Protein AF-0000000066313047 (afdb_homodimer)

Nearest PDB structures (foldseek):
  5j1g-assembly1_A  TM=2.516E-01  e=7.518E+00  Homo sapiens

Solvent-accessible surface area (backbone atoms only — not comparable to full-atom values): 12656 Å² total; per-residue (Å²): 133,60,70,21,49,59,30,12,48,50,18,8,51,25,36,4,55,12,50,38,33,36,35,62,29,11,66,76,36,24,67,40,40,51,45,46,26,27,50,49,31,39,54,52,42,52,58,47,53,72,71,50,79,84,61,78,71,80,53,63,68,51,44,50,37,31,50,54,14,17,53,28,37,43,52,17,49,53,37,41,32,45,14,27,44,67,30,54,56,57,39,27,43,25,33,28,50,50,7,38,56,48,22,30,53,48,36,40,72,71,65,65,57,83,75,53,65,57,38,47,50,12,50,48,32,28,51,48,8,28,48,30,22,37,60,48,131,130,60,68,23,53,58,31,11,48,50,20,8,51,27,37,6,54,12,49,39,34,38,36,62,29,11,65,76,36,24,67,38,41,51,45,46,26,27,50,51,32,39,53,52,43,51,59,47,52,72,72,48,76,84,60,76,70,79,51,63,67,50,45,51,36,30,50,54,12,17,51,28,36,43,52,18,51,51,38,41,32,46,14,30,43,68,29,55,56,69,52,26,41,55,33,29,52,45,7,39,47,46,20,29,52,49,36,33,72,73,66,64,48,84,74,48,70,51,25,55,52,8,44,53,30,28,56,52,11,43,56,35,46,63,59,66,128

Foldseek 3Di:
DDPVVVVVVVVCVCCVVVVVVLLVVLLVPLVVSLVVVVVVVVVVVVVVCVVDPDPDDDPPVVVVVVVVVVVVVSVVSSVLSNCSNVDPCLASVLVCVCVVVVVVVCCCVPVVDDDDPVRVVVVVVSNVVSVVSNPDD/DPPVVVVVVVVCVCCVVVVVVLLVVLLVPLVVSLVVVVVVVVVVVVVVCVVDPDPDDDPPVVVVVVVVVVVVVSVVSSVLSNCSNVDPCVLSVLLCVLVVLVVVVCCCVPVVDDDDPVRVVVSVVSVVVNVVSVPDD

Organism: Methanocaldococcus jannaschii (strain ATCC 43067 / DSM 2661 / JAL-1 / JCM 10045 / NBRC 100440) (NCBI:txid243232)

InterPro domains:
  IPR000620 EamA domain [PF00892] (4-134)
  IPR037185 Multidrug transporter EmrE superfamily [SSF103481] (39-136)

Secondary structure (DSSP, 8-state):
--HHHHHHHHHHHHHHHHHHHHHHHHTT-HHHHHHHHHHHHHHHHHHHHHH--------HHHHHHHHHHHHHHHHHHHHHHHHHHHS-HHHHHHHHTHHHHHHHHHHHHHH-----HHHHHHHHHHHHHHHHHHH--/--HHHHHHHHHHHHHHHHHHHHHHHHTT-HHHHHHHHHHHHHHHHHHHHHH--------HHHHHHHHHHHHHHHHHHHHHHHHHHHS-HHHHHHHHTHHHHHHHHHHHHHH-----HHHHHHHHHHHHHHHHHH---

Structure (mmCIF, N/CA/C/O backbone):
data_AF-0000000066313047-model_v1
#
loop_
_entity.id
_entity.type
_entity.pdbx_description
1 polymer 'Uncharacterized protein MJ1333.1'
#
loop_
_atom_site.group_PDB
_atom_site.id
_atom_site.type_symbol
_atom_site.label_atom_id
_atom_site.label_alt_id
_atom_site.label_comp_id
_atom_site.label_asym_id
_atom_site.label_entity_id
_atom_site.label_seq_id
_atom_site.pdbx_PDB_ins_code
_atom_site.Cartn_x
_atom_site.Cartn_y
_atom_site.Cartn_z
_atom_site.occupancy
_atom_site.B_iso_or_equiv
_atom_site.auth_seq_id
_atom_site.auth_comp_id
_atom_site.auth_asym_id
_atom_site.auth_atom_id
_atom_site.pdbx_PDB_model_num
ATOM 1 N N . MET A 1 1 ? -13.07 -11.633 -17.844 1 49.31 1 MET A N 1
ATOM 2 C CA . MET A 1 1 ? -12.305 -10.609 -17.141 1 49.31 1 MET A CA 1
ATOM 3 C C . MET A 1 1 ? -11.625 -11.195 -15.906 1 49.31 1 MET A C 1
ATOM 5 O O . MET A 1 1 ? -12.258 -11.875 -15.102 1 49.31 1 MET A O 1
ATOM 9 N N . ASP A 1 2 ? -10.18 -11.305 -15.812 1 75.31 2 ASP A N 1
ATOM 10 C CA . ASP A 1 2 ? -9.32 -12.172 -15 1 75.31 2 ASP A CA 1
ATOM 11 C C . ASP A 1 2 ? -9.406 -11.781 -13.523 1 75.31 2 ASP A C 1
ATOM 13 O O . ASP A 1 2 ? -9.703 -10.633 -13.188 1 75.31 2 ASP A O 1
ATOM 17 N N . THR A 1 3 ? -10.008 -12.633 -12.617 1 82.62 3 THR A N 1
ATOM 18 C CA . THR A 1 3 ? -10.086 -12.523 -11.164 1 82.62 3 THR A CA 1
ATOM 19 C C . THR A 1 3 ? -8.984 -11.609 -10.625 1 82.62 3 THR A C 1
ATOM 21 O O . THR A 1 3 ? -9.227 -10.797 -9.734 1 82.62 3 THR A O 1
ATOM 24 N N . ALA A 1 4 ? -7.953 -11.609 -11.25 1 83.5 4 ALA A N 1
ATOM 25 C CA . ALA A 1 4 ? -6.82 -10.789 -10.828 1 83.5 4 ALA A CA 1
ATOM 26 C C . ALA A 1 4 ? -7.078 -9.312 -11.109 1 83.5 4 ALA A C 1
ATOM 28 O O . ALA A 1 4 ? -6.688 -8.445 -10.328 1 83.5 4 ALA A O 1
ATOM 29 N N . ILE A 1 5 ? -7.781 -9.062 -12.148 1 80.25 5 ILE A N 1
ATOM 30 C CA . ILE A 1 5 ? -8.07 -7.688 -12.531 1 80.25 5 ILE A CA 1
ATOM 31 C C . ILE A 1 5 ? -9.102 -7.09 -11.586 1 80.25 5 ILE A C 1
ATOM 33 O O . ILE A 1 5 ? -8.938 -5.973 -11.094 1 80.25 5 ILE A O 1
ATOM 37 N N . ILE A 1 6 ? -10.109 -7.816 -11.344 1 84.75 6 ILE A N 1
ATOM 38 C CA . ILE A 1 6 ? -11.172 -7.352 -10.461 1 84.75 6 ILE A CA 1
ATOM 39 C C . ILE A 1 6 ? -10.602 -7.113 -9.055 1 84.75 6 ILE A C 1
ATOM 41 O O . ILE A 1 6 ? -10.891 -6.09 -8.43 1 84.75 6 ILE A O 1
ATOM 45 N N . LEU A 1 7 ? -9.766 -8.008 -8.625 1 89.31 7 LEU A N 1
ATOM 46 C CA . LEU A 1 7 ? -9.148 -7.875 -7.312 1 89.31 7 LEU A CA 1
ATOM 47 C C . LEU A 1 7 ? -8.242 -6.652 -7.25 1 89.31 7 LEU A C 1
ATOM 49 O O . LEU A 1 7 ? -8.258 -5.918 -6.262 1 89.31 7 LEU A O 1
ATOM 53 N N . GLY A 1 8 ? -7.5 -6.465 -8.312 1 84.94 8 GLY A N 1
ATOM 54 C CA . GLY A 1 8 ? -6.637 -5.293 -8.359 1 84.94 8 GLY A CA 1
ATOM 55 C C . GLY A 1 8 ? -7.398 -3.986 -8.25 1 84.94 8 GLY A C 1
ATOM 56 O O . GLY A 1 8 ? -6.973 -3.072 -7.543 1 84.94 8 GLY A O 1
ATOM 57 N N . LEU A 1 9 ? -8.531 -3.928 -8.922 1 82.81 9 LEU A N 1
ATOM 58 C CA . LEU A 1 9 ? -9.359 -2.727 -8.891 1 82.81 9 LEU A CA 1
ATOM 59 C C . LEU A 1 9 ? -9.961 -2.521 -7.504 1 82.81 9 LEU A C 1
ATOM 61 O O . LEU A 1 9 ? -10.078 -1.388 -7.031 1 82.81 9 LEU A O 1
ATOM 65 N N . LEU A 1 10 ? -10.359 -3.555 -6.93 1 90.19 10 LEU A N 1
ATOM 66 C CA . LEU A 1 10 ? -10.898 -3.473 -5.574 1 90.19 10 LEU A CA 1
ATOM 67 C C . LEU A 1 10 ? -9.836 -2.984 -4.598 1 90.19 10 LEU A C 1
ATOM 69 O O . LEU A 1 10 ? -10.125 -2.182 -3.707 1 90.19 10 LEU A O 1
ATOM 73 N N . VAL A 1 11 ? -8.594 -3.512 -4.809 1 91.88 11 VAL A N 1
ATOM 74 C CA . VAL A 1 11 ? -7.48 -3.066 -3.98 1 91.88 11 VAL A CA 1
ATOM 75 C C . VAL A 1 11 ? -7.309 -1.556 -4.117 1 91.88 11 VAL A C 1
ATOM 77 O O . VAL A 1 11 ? -7.113 -0.855 -3.119 1 91.88 11 VAL A O 1
ATOM 80 N N . ALA A 1 12 ? -7.426 -1.094 -5.309 1 86 12 ALA A N 1
ATOM 81 C CA . ALA A 1 12 ? -7.277 0.334 -5.578 1 86 12 ALA A CA 1
ATOM 82 C C . ALA A 1 12 ? -8.312 1.149 -4.805 1 86 12 ALA A C 1
ATOM 84 O O . ALA A 1 12 ? -7.984 2.189 -4.227 1 86 12 ALA A O 1
ATOM 85 N N . VAL A 1 13 ? -9.477 0.705 -4.785 1 89.12 13 VAL A N 1
ATOM 86 C CA . VAL A 1 13 ? -10.555 1.414 -4.109 1 89.12 13 VAL A CA 1
ATOM 87 C C . VAL A 1 13 ? -10.328 1.395 -2.6 1 89.12 13 VAL A C 1
ATOM 89 O O . VAL A 1 13 ? -10.414 2.432 -1.939 1 89.12 13 VAL A O 1
ATOM 92 N N . PHE A 1 14 ? -10.062 0.242 -2.049 1 94.75 14 PHE A N 1
ATOM 93 C CA . PHE A 1 14 ? -9.867 0.102 -0.609 1 94.75 14 PHE A CA 1
ATOM 94 C C . PHE A 1 14 ? -8.672 0.926 -0.14 1 94.75 14 PHE A C 1
ATOM 96 O O . PHE A 1 14 ? -8.773 1.674 0.834 1 94.75 14 PHE A O 1
ATOM 103 N N . TYR A 1 15 ? -7.578 0.819 -0.844 1 92.62 15 TYR A N 1
ATOM 104 C CA . TYR A 1 15 ? -6.391 1.583 -0.48 1 92.62 15 TYR A CA 1
ATOM 105 C C . TYR A 1 15 ? -6.617 3.076 -0.686 1 92.62 15 TYR A C 1
ATOM 107 O O . TYR A 1 15 ? -6.215 3.893 0.146 1 92.62 15 TYR A O 1
ATOM 115 N N . GLY A 1 16 ? -7.184 3.406 -1.811 1 90.38 16 GLY A N 1
ATOM 116 C CA . GLY A 1 16 ? -7.398 4.812 -2.111 1 90.38 16 GLY A CA 1
ATOM 117 C C . GLY A 1 16 ? -8.25 5.52 -1.077 1 90.38 16 GLY A C 1
ATOM 118 O O . GLY A 1 16 ? -7.859 6.559 -0.542 1 90.38 16 GLY A O 1
ATOM 119 N N . VAL A 1 17 ? -9.398 4.977 -0.796 1 93.5 17 VAL A N 1
ATOM 120 C CA . VAL A 1 17 ? -10.305 5.566 0.179 1 93.5 17 VAL A CA 1
ATOM 121 C C . VAL A 1 17 ? -9.703 5.469 1.577 1 93.5 17 VAL A C 1
ATOM 123 O O . VAL A 1 17 ? -9.789 6.414 2.365 1 93.5 17 VAL A O 1
ATOM 126 N N . GLY A 1 18 ? -9.102 4.348 1.851 1 96.69 18 GLY A N 1
ATOM 127 C CA . GLY A 1 18 ? -8.484 4.164 3.152 1 96.69 18 GLY A CA 1
ATOM 128 C C . GLY A 1 18 ? -7.383 5.172 3.434 1 96.69 18 GLY A C 1
ATOM 129 O O . GLY A 1 18 ? -7.301 5.715 4.539 1 96.69 18 GLY A O 1
ATOM 130 N N . THR A 1 19 ? -6.578 5.371 2.43 1 93.81 19 THR A N 1
ATOM 131 C CA . THR A 1 19 ? -5.465 6.301 2.59 1 93.81 19 THR A CA 1
ATOM 132 C C . THR A 1 19 ? -5.973 7.73 2.744 1 93.81 19 THR A C 1
ATOM 134 O O . THR A 1 19 ? -5.367 8.539 3.451 1 93.81 19 THR A O 1
ATOM 137 N N . PHE A 1 20 ? -7.078 8.023 2.117 1 93 20 PHE A N 1
ATOM 138 C CA . PHE A 1 20 ? -7.688 9.336 2.289 1 93 20 PHE A CA 1
ATOM 139 C C . PHE A 1 20 ? -8.07 9.57 3.746 1 93 20 PHE A C 1
ATOM 141 O O . PHE A 1 20 ? -7.746 10.609 4.32 1 93 20 PHE A O 1
ATOM 148 N N . PHE A 1 21 ? -8.773 8.656 4.348 1 95.81 21 PHE A N 1
ATOM 149 C CA . PHE A 1 21 ? -9.141 8.789 5.754 1 95.81 21 PHE A CA 1
ATOM 150 C C . PHE A 1 21 ? -7.898 8.805 6.637 1 95.81 21 PHE A C 1
ATOM 152 O O . PHE A 1 21 ? -7.871 9.477 7.672 1 95.81 21 PHE A O 1
ATOM 159 N N . ALA A 1 22 ? -6.906 8.047 6.199 1 95.94 22 ALA A N 1
ATOM 160 C CA . ALA A 1 22 ? -5.656 8.047 6.953 1 95.94 22 ALA A CA 1
ATOM 161 C C . ALA A 1 22 ? -5.035 9.438 6.992 1 95.94 22 ALA A C 1
ATOM 163 O O . ALA A 1 22 ? -4.477 9.852 8.016 1 95.94 22 ALA A O 1
ATOM 164 N N . LYS A 1 23 ? -5.129 10.094 5.867 1 94.94 23 LYS A N 1
ATOM 165 C CA . LYS A 1 23 ? -4.598 11.453 5.812 1 94.94 23 LYS A CA 1
ATOM 166 C C . LYS A 1 23 ? -5.246 12.336 6.871 1 94.94 23 LYS A C 1
ATOM 168 O O . LYS A 1 23 ? -4.559 13.102 7.551 1 94.94 23 LYS A O 1
ATOM 173 N N . ILE A 1 24 ? -6.492 12.234 7.039 1 94.38 24 ILE A N 1
ATOM 174 C CA . ILE A 1 24 ? -7.227 13.039 8.008 1 94.38 24 ILE A CA 1
ATOM 175 C C . ILE A 1 24 ? -6.719 12.75 9.414 1 94.38 24 ILE A C 1
ATOM 177 O O . ILE A 1 24 ? -6.461 13.672 10.195 1 94.38 24 ILE A O 1
ATOM 181 N N . VAL A 1 25 ? -6.504 11.516 9.688 1 95.06 25 VAL A N 1
ATOM 182 C CA . VAL A 1 25 ? -6.062 11.102 11.016 1 95.06 25 VAL A CA 1
ATOM 183 C C . VAL A 1 25 ? -4.602 11.492 11.219 1 95.06 25 VAL A C 1
ATOM 185 O O . VAL A 1 25 ? -4.211 11.938 12.297 1 95.06 25 VAL A O 1
ATOM 188 N N . CYS A 1 26 ? -3.812 11.352 10.148 1 94.12 26 CYS A N 1
ATOM 189 C CA . CYS A 1 26 ? -2.379 11.602 10.234 1 94.12 26 CYS A CA 1
ATOM 190 C C . CYS A 1 26 ? -2.096 13.078 10.469 1 94.12 26 CYS A C 1
ATOM 192 O O . CYS A 1 26 ? -1.055 13.438 11.023 1 94.12 26 CYS A O 1
ATOM 194 N N . GLU A 1 27 ? -3.006 13.938 10.016 1 92.31 27 GLU A N 1
ATOM 195 C CA . GLU A 1 27 ? -2.842 15.359 10.289 1 92.31 27 GLU A CA 1
ATOM 196 C C . GLU A 1 27 ? -2.793 15.633 11.789 1 92.31 27 GLU A C 1
ATOM 198 O O . GLU A 1 27 ? -2.182 16.609 12.234 1 92.31 27 GLU A O 1
ATOM 203 N N . LYS A 1 28 ? -3.441 14.766 12.508 1 92.12 28 LYS A N 1
ATOM 204 C CA . LYS A 1 28 ? -3.441 14.906 13.961 1 92.12 28 LYS A CA 1
ATOM 205 C C . LYS A 1 28 ? -2.311 14.102 14.586 1 92.12 28 LYS A C 1
ATOM 207 O O . LYS A 1 28 ? -1.568 14.609 15.43 1 92.12 28 LYS A O 1
ATOM 212 N N . ASN A 1 29 ? -2.197 12.859 14.172 1 93.75 29 ASN A N 1
ATOM 213 C CA . ASN A 1 29 ? -1.171 11.977 14.719 1 93.75 29 ASN A CA 1
ATOM 214 C C . ASN A 1 29 ? -0.906 10.781 13.805 1 93.75 29 ASN A C 1
ATOM 216 O O . ASN A 1 29 ? -1.641 9.797 13.836 1 93.75 29 ASN A O 1
ATOM 220 N N . PRO A 1 30 ? 0.167 10.805 13.117 1 94.25 30 PRO A N 1
ATOM 221 C CA . PRO A 1 30 ? 0.458 9.727 12.18 1 94.25 30 PRO A CA 1
ATOM 222 C C . PRO A 1 30 ? 0.749 8.398 12.875 1 94.25 30 PRO A C 1
ATOM 224 O O . PRO A 1 30 ? 0.388 7.336 12.359 1 94.25 30 PRO A O 1
ATOM 227 N N . LEU A 1 31 ? 1.356 8.461 13.992 1 93.88 31 LEU A N 1
ATOM 228 C CA . LEU A 1 31 ? 1.667 7.238 14.727 1 93.88 31 LEU A CA 1
ATOM 229 C C . LEU A 1 31 ? 0.391 6.555 15.203 1 93.88 31 LEU A C 1
ATOM 231 O O . LEU A 1 31 ? 0.308 5.324 15.219 1 93.88 31 LEU A O 1
ATOM 235 N N . PHE A 1 32 ? -0.574 7.348 15.586 1 94 32 PHE A N 1
ATOM 236 C CA . PHE A 1 32 ? -1.854 6.816 16.031 1 94 32 PHE A CA 1
ATOM 237 C C . PHE A 1 32 ? -2.541 6.039 14.914 1 94 32 PHE A C 1
ATOM 239 O O . PHE A 1 32 ? -3.018 4.922 15.133 1 94 32 PHE A O 1
ATOM 246 N N . GLN A 1 33 ? -2.574 6.582 13.773 1 95.44 33 GLN A N 1
ATOM 247 C CA . GLN A 1 33 ? -3.203 5.898 12.648 1 95.44 33 GLN A CA 1
ATOM 248 C C . GLN A 1 33 ? -2.488 4.586 12.336 1 95.44 33 GLN A C 1
ATOM 250 O O . GLN A 1 33 ? -3.135 3.568 12.078 1 95.44 33 GLN 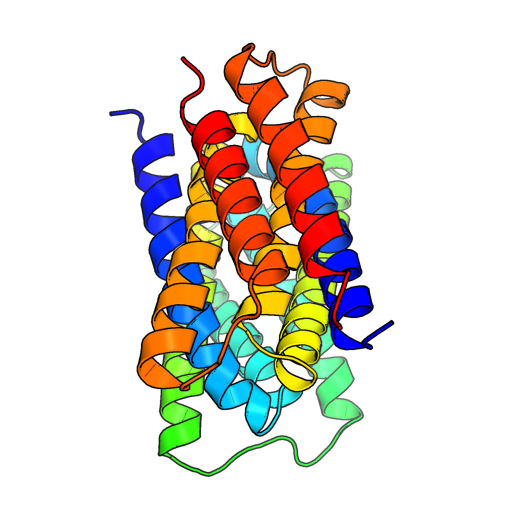A O 1
ATOM 255 N N . TRP A 1 34 ? -1.199 4.684 12.328 1 96.25 34 TRP A N 1
ATOM 256 C CA . TRP A 1 34 ? -0.414 3.492 12.023 1 96.25 34 TRP A CA 1
ATOM 257 C C . TRP A 1 34 ? -0.689 2.387 13.039 1 96.25 34 TRP A C 1
ATOM 259 O O . TRP A 1 34 ? -0.825 1.218 12.672 1 96.25 34 TRP A O 1
ATOM 269 N N . ILE A 1 35 ? -0.797 2.717 14.289 1 94.94 35 ILE A N 1
ATOM 270 C CA . ILE A 1 35 ? -1.071 1.76 15.352 1 94.94 35 ILE A CA 1
ATOM 271 C C . ILE A 1 35 ? -2.461 1.155 15.164 1 94.94 35 ILE A C 1
ATOM 273 O O . ILE A 1 35 ? -2.637 -0.059 15.281 1 94.94 35 ILE A O 1
ATOM 277 N N . VAL A 1 36 ? -3.43 1.971 14.898 1 95.12 36 VAL A N 1
ATOM 278 C CA . VAL A 1 36 ? -4.797 1.497 14.703 1 95.12 36 VAL A CA 1
ATOM 279 C C . VAL A 1 36 ? -4.836 0.493 13.555 1 95.12 36 VAL A C 1
ATOM 281 O O . VAL A 1 36 ? -5.508 -0.535 13.641 1 95.12 36 VAL A O 1
ATOM 284 N N . VAL A 1 37 ? -4.125 0.768 12.484 1 96.31 37 VAL A N 1
ATOM 285 C CA . VAL A 1 37 ? -4.09 -0.125 11.328 1 96.31 37 VAL A CA 1
ATOM 286 C C . VAL A 1 37 ? -3.52 -1.479 11.742 1 96.31 37 VAL A C 1
ATOM 288 O O . VAL A 1 37 ? -4.059 -2.525 11.375 1 96.31 37 VAL A O 1
ATOM 291 N N . ASN A 1 38 ? -2.42 -1.441 12.453 1 95.56 38 ASN A N 1
ATOM 292 C CA . ASN A 1 38 ? -1.789 -2.689 12.867 1 95.56 38 ASN A CA 1
ATOM 293 C C . ASN A 1 38 ? -2.658 -3.459 13.859 1 95.56 38 ASN A C 1
ATOM 295 O O . ASN A 1 38 ? -2.682 -4.691 13.844 1 95.56 38 ASN A O 1
ATOM 299 N N . ILE A 1 39 ? -3.381 -2.799 14.68 1 95.06 39 ILE A N 1
ATOM 300 C CA . ILE A 1 39 ? -4.289 -3.447 15.625 1 95.06 39 ILE A CA 1
ATOM 301 C C . ILE A 1 39 ? -5.438 -4.105 14.859 1 95.06 39 ILE A C 1
ATOM 303 O O . ILE A 1 39 ? -5.773 -5.266 15.109 1 95.06 39 ILE A O 1
ATOM 307 N N . VAL A 1 40 ? -6.039 -3.373 13.961 1 95.69 40 VAL A N 1
ATOM 308 C CA . VAL A 1 40 ? -7.117 -3.928 13.148 1 95.69 40 VAL A CA 1
ATOM 309 C C . VAL A 1 40 ? -6.605 -5.129 12.359 1 95.69 40 VAL A C 1
ATOM 311 O O . VAL A 1 40 ? -7.301 -6.145 12.242 1 95.69 40 VAL A O 1
ATOM 314 N N . GLY A 1 41 ? -5.363 -4.965 11.836 1 96.12 41 GLY A N 1
ATOM 315 C CA . GLY A 1 41 ? -4.758 -6.059 11.094 1 96.12 41 GLY A CA 1
ATOM 316 C C . GLY A 1 41 ? -4.621 -7.332 11.906 1 96.12 41 GLY A C 1
ATOM 317 O O . GLY A 1 41 ? -4.988 -8.414 11.445 1 96.12 41 GLY A O 1
ATOM 318 N N . ILE A 1 42 ? -4.129 -7.211 13.062 1 94.44 42 ILE A N 1
ATOM 319 C CA . ILE A 1 42 ? -3.865 -8.391 13.875 1 94.44 42 ILE A CA 1
ATOM 320 C C . ILE A 1 42 ? -5.188 -8.992 14.352 1 94.44 42 ILE A C 1
ATOM 322 O O . ILE A 1 42 ? -5.309 -10.219 14.484 1 94.44 42 ILE A O 1
ATOM 326 N N . ILE A 1 43 ? -6.176 -8.195 14.648 1 95.19 43 ILE A N 1
ATOM 327 C CA . ILE A 1 43 ? -7.484 -8.703 15.047 1 95.19 43 ILE A CA 1
ATOM 328 C C . ILE A 1 43 ? -8.07 -9.555 13.922 1 95.19 43 ILE A C 1
ATOM 330 O O . ILE A 1 43 ? -8.531 -10.68 14.164 1 95.19 43 ILE A O 1
ATOM 334 N N . LEU A 1 44 ? -8.039 -9.078 12.719 1 93.75 44 LEU A N 1
ATOM 335 C CA . LEU A 1 44 ? -8.555 -9.828 11.578 1 93.75 44 LEU A CA 1
ATOM 336 C C . LEU A 1 44 ? -7.73 -11.094 11.352 1 93.75 44 LEU A C 1
ATOM 338 O O . LEU A 1 44 ? -8.273 -12.133 10.977 1 93.75 44 LEU A O 1
ATOM 342 N N . CYS A 1 45 ? -6.461 -10.93 11.508 1 92.88 45 CYS A N 1
ATOM 343 C CA . CYS A 1 45 ? -5.566 -12.078 11.383 1 92.88 45 CYS A CA 1
ATOM 344 C C . CYS A 1 45 ? -5.961 -13.18 12.359 1 92.88 45 CYS A C 1
ATOM 346 O O . CYS A 1 45 ? -6.012 -14.352 11.977 1 92.88 45 CYS A O 1
ATOM 348 N N . LEU A 1 46 ? -6.207 -12.844 13.594 1 91.69 46 LEU A N 1
ATOM 349 C CA . LEU A 1 46 ? -6.578 -13.82 14.617 1 91.69 46 LEU A CA 1
ATOM 350 C C . LEU A 1 46 ? -7.898 -14.492 14.273 1 91.69 46 LEU A C 1
ATOM 352 O O . LEU A 1 46 ? -8.047 -15.703 14.461 1 91.69 46 LEU A O 1
ATOM 356 N N . ILE A 1 47 ? -8.828 -13.758 13.773 1 92.06 47 ILE A N 1
ATOM 357 C CA . ILE A 1 47 ? -10.125 -14.305 13.375 1 92.06 47 ILE A CA 1
ATOM 358 C C . ILE A 1 47 ? -9.93 -15.328 12.258 1 92.06 47 ILE A C 1
ATOM 360 O O . ILE A 1 47 ? -10.523 -16.406 12.297 1 92.06 47 ILE A O 1
ATOM 364 N N . ILE A 1 48 ? -9.062 -15.031 11.344 1 90 48 ILE A N 1
ATOM 365 C CA . ILE A 1 48 ? -8.828 -15.898 10.195 1 90 48 ILE A CA 1
ATOM 366 C C . ILE A 1 48 ? -8.062 -17.141 10.641 1 90 48 ILE A C 1
ATOM 368 O O . ILE A 1 48 ? -8.352 -18.25 10.18 1 90 48 ILE A O 1
ATOM 372 N N . LEU A 1 49 ? -7.086 -16.953 11.516 1 88.12 49 LEU A N 1
ATOM 373 C CA . LEU A 1 49 ? -6.277 -18.078 11.984 1 88.12 49 LEU A CA 1
ATOM 374 C C . LEU A 1 49 ? -7.117 -19.047 12.805 1 88.12 49 LEU A C 1
ATOM 376 O O . LEU A 1 49 ? -6.797 -20.234 12.891 1 88.12 49 LEU A O 1
ATOM 380 N N . LEU A 1 50 ? -8.094 -18.531 13.438 1 86.69 50 LEU A N 1
ATOM 381 C CA . LEU A 1 50 ? -8.984 -19.406 14.195 1 86.69 50 LEU A CA 1
ATOM 382 C C . LEU A 1 50 ? -9.82 -20.281 13.258 1 86.69 50 LEU A C 1
ATOM 384 O O . LEU A 1 50 ? -10.203 -21.391 13.625 1 86.69 50 LEU A O 1
ATOM 388 N N . LYS A 1 51 ? -10.086 -19.781 12.078 1 85.88 51 LYS A N 1
ATOM 389 C CA . LYS A 1 51 ? -10.945 -20.484 11.125 1 85.88 51 LYS A CA 1
ATOM 390 C C . LYS A 1 51 ? -10.133 -21.391 10.203 1 85.88 51 LYS A C 1
ATOM 392 O O . LYS A 1 51 ? -10.586 -22.453 9.797 1 85.88 51 LYS A O 1
ATOM 397 N N . TYR A 1 52 ? -9.047 -20.859 9.758 1 78.12 52 TYR A N 1
ATOM 398 C CA . TYR A 1 52 ? -8.203 -21.594 8.836 1 78.12 52 TYR A CA 1
ATOM 399 C C . TYR A 1 52 ? -6.941 -22.094 9.523 1 78.12 52 TYR A C 1
ATOM 401 O O . TYR A 1 52 ? -6.172 -21.297 10.078 1 78.12 52 TYR A O 1
ATOM 409 N N . LYS A 1 53 ? -6.895 -23.453 9.539 1 72.06 53 LYS A N 1
ATOM 410 C CA . LYS A 1 53 ? -5.754 -24.109 10.172 1 72.06 53 LYS A CA 1
ATOM 411 C C . LYS A 1 53 ? -4.727 -24.547 9.133 1 72.06 53 LYS A C 1
ATOM 413 O O . LYS A 1 53 ? -5.039 -24.641 7.941 1 72.06 53 LYS A O 1
ATOM 418 N N . ASN A 1 54 ? -3.395 -24.438 9.297 1 69.25 54 ASN A N 1
ATOM 419 C CA . ASN A 1 54 ? -2.33 -25.016 8.477 1 69.25 54 ASN A CA 1
ATOM 420 C C . ASN A 1 54 ? -1.867 -24.031 7.406 1 69.25 54 ASN A C 1
ATOM 422 O O . ASN A 1 54 ? -1.75 -24.391 6.234 1 69.25 54 ASN A O 1
ATOM 426 N N . ILE A 1 55 ? -1.744 -22.875 7.906 1 78.25 55 ILE A N 1
ATOM 427 C CA . ILE A 1 55 ? -1.34 -21.859 6.945 1 78.25 55 ILE A CA 1
ATOM 428 C C . ILE A 1 55 ? 0.172 -21.656 7.012 1 78.25 55 ILE A C 1
ATOM 430 O O . ILE A 1 55 ? 0.761 -21.031 6.129 1 78.25 55 ILE A O 1
ATOM 434 N N . ILE A 1 56 ? 0.81 -22.375 7.82 1 76.5 56 ILE A N 1
ATOM 435 C CA . ILE A 1 56 ? 2.223 -22.109 8.062 1 76.5 56 ILE A CA 1
ATOM 436 C C . ILE A 1 56 ? 3.072 -22.812 7.008 1 76.5 56 ILE A C 1
ATOM 438 O O . ILE A 1 56 ? 2.832 -23.984 6.691 1 76.5 56 ILE A O 1
ATOM 442 N N . ILE A 1 57 ? 3.9 -22.016 6.426 1 78.12 57 ILE A N 1
ATOM 443 C CA . ILE A 1 57 ? 4.887 -22.562 5.5 1 78.12 57 ILE A CA 1
ATOM 444 C C . ILE A 1 57 ? 6.223 -22.734 6.219 1 78.12 57 ILE A C 1
ATOM 446 O O . ILE A 1 57 ? 6.707 -21.812 6.879 1 78.12 57 ILE A O 1
ATOM 450 N N . THR A 1 58 ? 6.75 -23.922 5.934 1 80.81 58 THR A N 1
ATOM 451 C CA . THR A 1 58 ? 7.945 -24.266 6.695 1 80.81 58 THR A CA 1
ATOM 452 C C . THR A 1 58 ? 9.195 -24.141 5.828 1 80.81 58 THR A C 1
ATOM 454 O O . THR A 1 58 ? 10.32 -24.219 6.336 1 80.81 58 THR A O 1
ATOM 457 N N . ASP A 1 59 ? 8.977 -23.859 4.574 1 90.94 59 ASP A N 1
ATOM 458 C CA . ASP A 1 59 ? 10.148 -23.656 3.719 1 90.94 59 ASP A CA 1
ATOM 459 C C . ASP A 1 59 ? 10.938 -22.438 4.16 1 90.94 59 ASP A C 1
ATOM 461 O O . ASP A 1 59 ? 10.422 -21.312 4.145 1 90.94 59 ASP A O 1
ATOM 465 N N . GLN A 1 60 ? 12.195 -22.672 4.52 1 92.62 60 GLN A N 1
ATOM 466 C CA . GLN A 1 60 ? 13.023 -21.625 5.113 1 92.62 60 GLN A CA 1
ATOM 467 C C . GLN A 1 60 ? 13.227 -20.469 4.141 1 92.62 60 GLN A C 1
ATOM 469 O O . GLN A 1 60 ? 13.273 -19.312 4.555 1 92.62 60 GLN A O 1
ATOM 474 N N . LYS A 1 61 ? 13.359 -20.828 2.92 1 94.44 61 LYS A N 1
ATOM 475 C CA . LYS A 1 61 ? 13.562 -19.781 1.919 1 94.44 61 LYS A CA 1
ATOM 476 C C . LYS A 1 61 ? 12.328 -18.891 1.798 1 94.44 61 LYS A C 1
ATOM 478 O O . LYS A 1 61 ? 12.445 -17.656 1.775 1 94.44 61 LYS A O 1
ATOM 483 N N . ILE A 1 62 ? 11.203 -19.531 1.797 1 93.94 62 ILE A N 1
ATOM 484 C CA . ILE A 1 62 ? 9.945 -18.797 1.657 1 93.94 62 ILE A CA 1
ATOM 485 C C . ILE A 1 62 ? 9.688 -17.984 2.92 1 93.94 62 ILE A C 1
ATOM 487 O O . ILE A 1 62 ? 9.211 -16.844 2.842 1 93.94 62 ILE A O 1
ATOM 491 N N . LEU A 1 63 ? 10.078 -18.547 4.02 1 94.75 63 LEU A N 1
ATOM 492 C CA . LEU A 1 63 ? 9.922 -17.828 5.281 1 94.75 63 LEU A CA 1
ATOM 493 C C . LEU A 1 63 ? 10.805 -16.594 5.312 1 94.75 63 LEU A C 1
ATOM 495 O O . LEU A 1 63 ? 10.383 -15.531 5.793 1 94.75 63 LEU A O 1
ATOM 499 N N . THR A 1 64 ? 11.977 -16.719 4.828 1 96.44 64 THR A N 1
ATOM 500 C CA . THR A 1 64 ? 12.898 -15.586 4.789 1 96.44 64 THR A CA 1
ATOM 501 C C . THR A 1 64 ? 12.344 -14.469 3.898 1 96.44 64 THR A C 1
ATOM 503 O O . THR A 1 64 ? 12.359 -13.297 4.285 1 96.44 64 THR A O 1
ATOM 506 N N . TYR A 1 65 ? 11.812 -14.852 2.752 1 96.69 65 TYR A N 1
ATOM 507 C CA . TYR A 1 65 ? 11.234 -13.867 1.845 1 96.69 65 TYR A CA 1
ATOM 508 C C . TYR A 1 65 ? 10.008 -13.211 2.469 1 96.69 65 TYR A C 1
ATOM 510 O O . TYR A 1 65 ? 9.773 -12.016 2.283 1 96.69 65 TYR A O 1
ATOM 518 N N . ALA A 1 66 ? 9.281 -14.016 3.195 1 97.19 66 ALA A N 1
ATOM 519 C CA . ALA A 1 66 ? 8.078 -13.5 3.834 1 97.19 66 ALA A CA 1
ATOM 520 C C . ALA A 1 66 ? 8.414 -12.445 4.879 1 97.19 66 ALA A C 1
ATOM 522 O O . ALA A 1 66 ? 7.773 -11.391 4.941 1 97.19 66 ALA A O 1
ATOM 523 N N . ILE A 1 67 ? 9.438 -12.719 5.621 1 97 67 ILE A N 1
ATOM 524 C CA . ILE A 1 67 ? 9.836 -11.812 6.688 1 97 67 ILE A CA 1
ATOM 525 C C . ILE A 1 67 ? 10.438 -10.539 6.09 1 97 67 ILE A C 1
ATOM 527 O O . ILE A 1 67 ? 10.156 -9.43 6.547 1 97 67 ILE A O 1
ATOM 531 N N . ILE A 1 68 ? 11.258 -10.695 5.094 1 97.5 68 ILE A N 1
ATOM 532 C CA . ILE A 1 68 ? 11.852 -9.547 4.422 1 97.5 68 ILE A CA 1
ATOM 533 C C . ILE A 1 68 ? 10.75 -8.648 3.859 1 97.5 68 ILE A C 1
ATOM 535 O O . ILE A 1 68 ? 10.758 -7.438 4.074 1 97.5 68 ILE A O 1
ATOM 539 N N . SER A 1 69 ? 9.812 -9.258 3.162 1 97.62 69 SER A N 1
ATOM 540 C CA . SER A 1 69 ? 8.672 -8.539 2.607 1 97.62 69 SER A CA 1
ATOM 541 C C . SER A 1 69 ? 7.902 -7.801 3.699 1 97.62 69 SER A C 1
ATOM 543 O O . SER A 1 69 ? 7.594 -6.617 3.559 1 97.62 69 SER A O 1
ATOM 545 N N . ALA A 1 70 ? 7.656 -8.5 4.754 1 97.75 70 ALA A N 1
ATOM 546 C CA . ALA A 1 70 ? 6.84 -7.953 5.832 1 97.75 70 ALA A CA 1
ATOM 547 C C . ALA A 1 70 ? 7.523 -6.746 6.477 1 97.75 70 ALA A C 1
ATOM 549 O O . ALA A 1 70 ? 6.883 -5.719 6.719 1 97.75 70 ALA A O 1
ATOM 550 N N . VAL A 1 71 ? 8.773 -6.852 6.738 1 97.56 71 VAL A N 1
ATOM 551 C CA . VAL A 1 71 ? 9.523 -5.773 7.375 1 97.56 71 VAL A CA 1
ATOM 552 C C . VAL A 1 71 ? 9.531 -4.547 6.469 1 97.56 71 VAL A C 1
ATOM 554 O O . VAL A 1 71 ? 9.305 -3.426 6.93 1 97.56 71 VAL A O 1
ATOM 557 N N . LEU A 1 72 ? 9.789 -4.758 5.25 1 97.38 72 LEU A N 1
ATOM 558 C CA . LEU A 1 72 ? 9.836 -3.658 4.293 1 97.38 72 LEU A CA 1
ATOM 559 C C . LEU A 1 72 ? 8.477 -2.984 4.168 1 97.38 72 LEU A C 1
ATOM 561 O O . LEU A 1 72 ? 8.383 -1.755 4.188 1 97.38 72 LEU A O 1
ATOM 565 N N . VAL A 1 73 ? 7.453 -3.746 4.113 1 96.38 73 VAL A N 1
ATOM 566 C CA . VAL A 1 73 ? 6.105 -3.217 3.926 1 96.38 73 VAL A CA 1
ATOM 567 C C . VAL A 1 73 ? 5.664 -2.467 5.18 1 96.38 73 VAL A C 1
ATOM 569 O O . VAL A 1 73 ? 5.078 -1.386 5.09 1 96.38 73 VAL A O 1
ATOM 572 N N . VAL A 1 74 ? 5.949 -3.014 6.32 1 97.25 74 VAL A N 1
ATOM 573 C CA . VAL A 1 74 ? 5.535 -2.4 7.578 1 97.25 74 VAL A CA 1
ATOM 574 C C . VAL A 1 74 ? 6.293 -1.093 7.793 1 97.25 74 VAL A C 1
ATOM 576 O O . VAL A 1 74 ? 5.703 -0.077 8.164 1 97.25 74 VAL A O 1
ATOM 579 N N . ILE A 1 75 ? 7.562 -1.104 7.539 1 96.5 75 ILE A N 1
ATOM 580 C CA . ILE A 1 75 ? 8.344 0.124 7.652 1 96.5 75 ILE A CA 1
ATOM 581 C C . ILE A 1 75 ? 7.867 1.134 6.605 1 96.5 75 ILE A C 1
ATOM 583 O O . ILE A 1 75 ? 7.762 2.328 6.895 1 96.5 75 ILE A O 1
ATOM 587 N N . GLY A 1 76 ? 7.605 0.67 5.422 1 96.44 76 GLY A N 1
ATOM 588 C CA . GLY A 1 76 ? 7.051 1.53 4.391 1 96.44 76 GLY A CA 1
ATOM 589 C C . GLY A 1 76 ? 5.75 2.197 4.801 1 96.44 76 GLY A C 1
ATOM 590 O O . GLY A 1 76 ? 5.535 3.377 4.52 1 96.44 76 GLY A O 1
ATOM 591 N N . SER A 1 77 ? 4.926 1.468 5.445 1 96.19 77 SER A N 1
ATOM 592 C CA . SER A 1 77 ? 3.648 2.016 5.891 1 96.19 77 SER A CA 1
ATOM 593 C C . SER A 1 77 ? 3.848 3.078 6.965 1 96.19 77 SER A C 1
ATOM 595 O O . SER A 1 77 ? 3.15 4.094 6.98 1 96.19 77 SER A O 1
ATOM 597 N N . LEU A 1 78 ? 4.758 2.859 7.875 1 95.81 78 LEU A N 1
ATOM 598 C CA . LEU A 1 78 ? 5.078 3.857 8.891 1 95.81 78 LEU A CA 1
ATOM 599 C C . LEU A 1 78 ? 5.57 5.152 8.242 1 95.81 78 LEU A C 1
ATOM 601 O O . LEU A 1 78 ? 5.145 6.242 8.633 1 95.81 78 LEU A O 1
ATOM 605 N N . LEU A 1 79 ? 6.453 5.016 7.305 1 95.81 79 LEU A N 1
ATOM 606 C CA . LEU A 1 79 ? 6.98 6.172 6.59 1 95.81 79 LEU A CA 1
ATOM 607 C C . LEU A 1 79 ? 5.879 6.879 5.812 1 95.81 79 LEU A C 1
ATOM 609 O O . LEU A 1 79 ? 5.875 8.109 5.711 1 95.81 79 LEU A O 1
ATOM 613 N N . LEU A 1 80 ? 4.984 6.156 5.27 1 94.56 80 LEU A N 1
ATOM 614 C CA . LEU A 1 80 ? 3.875 6.738 4.52 1 94.56 80 LEU A CA 1
ATOM 615 C C . LEU A 1 80 ? 3.025 7.637 5.418 1 94.56 80 LEU A C 1
ATOM 617 O O . LEU A 1 80 ? 2.711 8.766 5.047 1 94.56 80 LEU A O 1
ATOM 621 N N . TYR A 1 81 ? 2.664 7.137 6.57 1 96.12 81 TYR A N 1
ATOM 622 C CA . TYR A 1 81 ? 1.799 7.902 7.461 1 96.12 81 TYR A CA 1
ATOM 623 C C . TYR A 1 81 ? 2.514 9.148 7.98 1 96.12 81 TYR A C 1
ATOM 625 O O . TYR A 1 81 ? 1.896 10.195 8.148 1 96.12 81 TYR A O 1
ATOM 633 N N . TYR A 1 82 ? 3.768 8.977 8.164 1 95 82 TYR A N 1
ATOM 634 C CA . TYR A 1 82 ? 4.543 10.156 8.531 1 95 82 TYR A CA 1
ATOM 635 C C . TYR A 1 82 ? 4.617 11.148 7.379 1 95 82 TYR A C 1
ATOM 637 O O . TYR A 1 82 ? 4.57 12.359 7.59 1 95 82 TYR A O 1
ATOM 645 N N . ALA A 1 83 ? 4.801 10.656 6.215 1 93.62 83 ALA A N 1
ATOM 646 C CA . ALA A 1 83 ? 4.824 11.508 5.031 1 93.62 83 ALA A CA 1
ATOM 647 C C . ALA A 1 83 ? 3.498 12.242 4.859 1 93.62 83 ALA A C 1
ATOM 649 O O . ALA A 1 83 ? 3.477 13.414 4.473 1 93.62 83 ALA A O 1
ATOM 650 N N . LEU A 1 84 ? 2.432 11.562 5.168 1 92.19 84 LEU A N 1
ATOM 651 C CA . LEU A 1 84 ? 1.1 12.148 5.066 1 92.19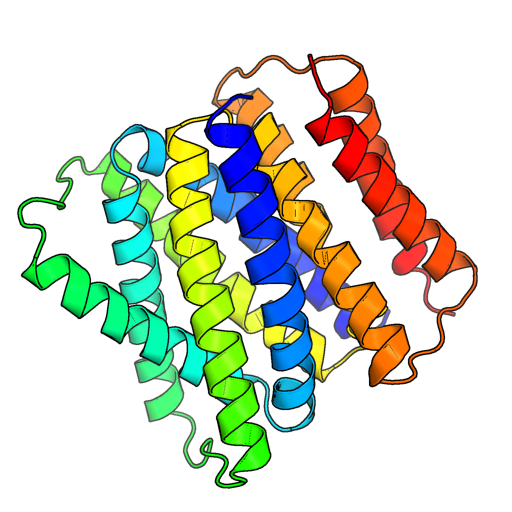 84 LEU A CA 1
ATOM 652 C C . LEU A 1 84 ? 0.911 13.25 6.109 1 92.19 84 LEU A C 1
ATOM 654 O O . LEU A 1 84 ? 0.143 14.188 5.891 1 92.19 84 LEU A O 1
ATOM 658 N N . TYR A 1 85 ? 1.615 13.078 7.18 1 93.44 85 TYR A N 1
ATOM 659 C CA . TYR A 1 85 ? 1.598 14.102 8.219 1 93.44 85 TYR A CA 1
ATOM 660 C C . TYR A 1 85 ? 2.373 15.344 7.777 1 93.44 85 TYR A C 1
ATOM 662 O O . TYR A 1 85 ? 1.943 16.469 8.016 1 93.44 85 TYR A O 1
ATOM 670 N N . LYS A 1 86 ? 3.453 15.148 7.078 1 92.69 86 LYS A N 1
ATOM 671 C CA . LYS A 1 86 ? 4.375 16.234 6.746 1 92.69 86 LYS A CA 1
ATOM 672 C C . LYS A 1 86 ? 3.971 16.922 5.445 1 92.69 86 LYS A C 1
ATOM 674 O O . LYS A 1 86 ? 4.379 18.047 5.184 1 92.69 86 LYS A O 1
ATOM 679 N N . GLY A 1 87 ? 3.172 16.219 4.703 1 87.75 87 GLY A N 1
ATOM 680 C CA . GLY A 1 87 ? 2.863 16.781 3.402 1 87.75 87 GLY A CA 1
ATOM 681 C C . GLY A 1 87 ? 1.435 16.531 2.961 1 87.75 87 GLY A C 1
ATOM 682 O O . GLY A 1 87 ? 0.665 15.883 3.678 1 87.75 87 GLY A O 1
ATOM 683 N N . LYS A 1 88 ? 1.111 17.141 1.842 1 86.94 88 LYS A N 1
ATOM 684 C CA . LYS A 1 88 ? -0.204 16.953 1.24 1 86.94 88 LYS A CA 1
ATOM 685 C C . LYS A 1 88 ? -0.345 15.539 0.672 1 86.94 88 LYS A C 1
ATOM 687 O O . LYS A 1 88 ? 0.605 14.992 0.105 1 86.94 88 LYS A O 1
ATOM 692 N N . ALA A 1 89 ? -1.541 14.984 0.938 1 87.06 89 ALA A N 1
ATOM 693 C CA . ALA A 1 89 ? -1.807 13.664 0.375 1 87.06 89 ALA A CA 1
ATOM 694 C C . ALA A 1 89 ? -1.654 13.672 -1.144 1 87.06 89 ALA A C 1
ATOM 696 O O . ALA A 1 89 ? -1.188 12.695 -1.733 1 87.06 89 ALA A O 1
ATOM 697 N N . SER A 1 90 ? -1.98 14.719 -1.748 1 81.38 90 SER A N 1
ATOM 698 C CA . SER A 1 90 ? -1.961 14.844 -3.201 1 81.38 90 SER A CA 1
ATOM 699 C C . SER A 1 90 ? -0.535 14.805 -3.74 1 81.38 90 SER A C 1
ATOM 701 O O . SER A 1 90 ? -0.325 14.633 -4.941 1 81.38 90 SER A O 1
ATOM 703 N N . ILE A 1 91 ? 0.404 14.859 -2.855 1 79.56 91 ILE A N 1
ATOM 704 C CA . ILE A 1 91 ? 1.807 14.82 -3.256 1 79.56 91 ILE A CA 1
ATOM 705 C C . ILE A 1 91 ? 2.43 13.492 -2.818 1 79.56 91 ILE A C 1
ATOM 707 O O . ILE A 1 91 ? 3.045 12.797 -3.625 1 79.56 91 ILE A O 1
ATOM 711 N N . VAL A 1 92 ? 2.24 13.172 -1.588 1 83.38 92 VAL A N 1
ATOM 712 C CA . VAL A 1 92 ? 2.9 12.039 -0.948 1 83.38 92 VAL A CA 1
ATOM 713 C C . VAL A 1 92 ? 2.428 10.734 -1.587 1 83.38 92 VAL A C 1
ATOM 715 O O . VAL A 1 92 ? 3.232 9.844 -1.854 1 83.38 92 VAL A O 1
ATOM 718 N N . VAL A 1 93 ? 1.165 10.641 -1.831 1 83 93 VAL A N 1
ATOM 719 C CA . VAL A 1 93 ? 0.575 9.383 -2.271 1 83 93 VAL A CA 1
ATOM 720 C C . VAL A 1 93 ? 1.032 9.062 -3.693 1 83 93 VAL A C 1
ATOM 722 O O . VAL A 1 93 ? 1.483 7.949 -3.973 1 83 93 VAL A O 1
ATOM 725 N N . PRO A 1 94 ? 1.024 9.977 -4.453 1 77.69 94 PRO A N 1
ATOM 726 C CA . PRO A 1 94 ? 1.539 9.695 -5.797 1 77.69 94 PRO A CA 1
ATOM 727 C C . PRO A 1 94 ? 3.027 9.359 -5.801 1 77.69 94 PRO A C 1
ATOM 729 O O . PRO A 1 94 ? 3.471 8.516 -6.586 1 77.69 94 PRO A O 1
ATOM 732 N N . LEU A 1 95 ? 3.828 9.977 -5.051 1 77.69 95 LEU A N 1
ATOM 733 C CA . LEU A 1 95 ? 5.254 9.672 -4.969 1 77.69 95 LEU A CA 1
ATOM 734 C C . LEU A 1 95 ? 5.48 8.234 -4.523 1 77.69 95 LEU A C 1
ATOM 736 O O . LEU A 1 95 ? 6.355 7.547 -5.059 1 77.69 95 LEU A O 1
ATOM 740 N N . SER A 1 96 ? 4.684 7.805 -3.625 1 78.81 96 SER A N 1
ATOM 741 C CA . SER A 1 96 ? 4.785 6.438 -3.123 1 78.81 96 SER A CA 1
ATOM 742 C C . SER A 1 96 ? 4.395 5.426 -4.195 1 78.81 96 SER A C 1
ATOM 744 O O . SER A 1 96 ? 4.781 4.258 -4.121 1 78.81 96 SER A O 1
ATOM 746 N N . SER A 1 97 ? 3.713 5.887 -5.156 1 74.44 97 SER A N 1
ATOM 747 C CA . SER A 1 97 ? 3.223 5.016 -6.219 1 74.44 97 SER A CA 1
ATOM 748 C C . SER A 1 97 ? 4.316 4.711 -7.238 1 74.44 97 SER A C 1
ATOM 750 O O . SER A 1 97 ? 4.098 3.957 -8.188 1 74.44 97 SER A O 1
ATOM 752 N N . ILE A 1 98 ? 5.426 5.188 -7.004 1 76.62 98 ILE A N 1
ATOM 753 C CA . ILE A 1 98 ? 6.609 4.734 -7.723 1 76.62 98 ILE A CA 1
ATOM 754 C C . ILE A 1 98 ? 6.938 3.299 -7.32 1 76.62 98 ILE A C 1
ATOM 756 O O . ILE A 1 98 ? 7.566 2.562 -8.086 1 76.62 98 ILE A O 1
ATOM 760 N N . GLY A 1 99 ? 6.457 2.932 -6.25 1 80.75 99 GLY A N 1
ATOM 761 C CA . GLY A 1 99 ? 6.664 1.59 -5.727 1 80.75 99 GLY A CA 1
ATOM 762 C C . GLY A 1 99 ? 6.246 0.5 -6.695 1 80.75 99 GLY A C 1
ATOM 763 O O . GLY A 1 99 ? 7.031 -0.396 -7.008 1 80.75 99 GLY A O 1
ATOM 764 N N . PRO A 1 100 ? 5.117 0.631 -7.285 1 79.44 100 PRO A N 1
ATOM 765 C CA . PRO A 1 100 ? 4.656 -0.363 -8.258 1 79.44 100 PRO A CA 1
ATOM 766 C C . PRO A 1 100 ? 5.617 -0.535 -9.43 1 79.44 100 PRO A C 1
ATOM 768 O O . PRO A 1 100 ? 5.812 -1.652 -9.914 1 79.44 100 PRO A O 1
ATOM 771 N N . ALA A 1 101 ? 6.18 0.53 -9.844 1 77.56 101 ALA A N 1
ATOM 772 C CA . ALA A 1 101 ? 7.156 0.431 -10.93 1 77.56 101 ALA A CA 1
ATOM 773 C C . ALA A 1 101 ? 8.352 -0.417 -10.508 1 77.56 101 ALA A C 1
ATOM 775 O O . ALA A 1 101 ? 8.875 -1.206 -11.305 1 77.56 101 ALA A O 1
ATOM 776 N N . ILE A 1 102 ? 8.703 -0.241 -9.344 1 83.69 102 ILE A N 1
ATOM 777 C CA . ILE A 1 102 ? 9.812 -1.021 -8.797 1 83.69 102 ILE A CA 1
ATOM 778 C C . ILE A 1 102 ? 9.422 -2.494 -8.727 1 83.69 102 ILE A C 1
ATOM 780 O O . ILE A 1 102 ? 10.195 -3.369 -9.125 1 83.69 102 ILE A O 1
ATOM 784 N N . THR A 1 103 ? 8.242 -2.748 -8.289 1 86.81 103 THR A N 1
ATOM 785 C CA . THR A 1 103 ? 7.758 -4.117 -8.195 1 86.81 103 THR A CA 1
ATOM 786 C C . THR A 1 103 ? 7.707 -4.773 -9.57 1 86.81 103 THR A C 1
ATOM 788 O O . THR A 1 103 ? 8.148 -5.91 -9.742 1 86.81 103 THR A O 1
ATOM 791 N N . VAL A 1 104 ? 7.203 -4.102 -10.531 1 83 104 VAL A N 1
ATOM 792 C CA . VAL A 1 104 ? 7.07 -4.637 -11.883 1 83 104 VAL A CA 1
ATOM 793 C C . VAL A 1 104 ? 8.453 -4.918 -12.469 1 83 104 VAL A C 1
ATOM 795 O O . VAL A 1 104 ? 8.688 -5.984 -13.039 1 83 104 VAL A O 1
ATOM 798 N N . ALA A 1 105 ? 9.336 -3.988 -12.32 1 83.56 105 ALA A N 1
ATOM 799 C CA . ALA A 1 105 ? 10.688 -4.16 -12.836 1 83.56 105 ALA A CA 1
ATOM 800 C C . ALA A 1 105 ? 11.344 -5.41 -12.25 1 83.56 105 ALA A C 1
ATOM 802 O O . ALA A 1 105 ? 11.938 -6.207 -12.977 1 83.56 105 ALA A O 1
ATOM 803 N N . LEU A 1 106 ? 11.172 -5.574 -10.992 1 89.12 106 LEU A N 1
ATOM 804 C CA . LEU A 1 106 ? 11.766 -6.723 -10.312 1 89.12 106 LEU A CA 1
ATOM 805 C C . LEU A 1 106 ? 11.086 -8.016 -10.75 1 89.12 106 LEU A C 1
ATOM 807 O O . LEU A 1 106 ? 11.742 -9.055 -10.883 1 89.12 106 LEU A O 1
ATOM 811 N N . SER A 1 107 ? 9.781 -7.918 -10.953 1 87.25 107 SER A N 1
ATOM 812 C CA . SER A 1 107 ? 9.055 -9.117 -11.352 1 87.25 107 SER A CA 1
ATOM 813 C C . SER A 1 107 ? 9.445 -9.555 -12.766 1 87.25 107 SER A C 1
ATOM 815 O O . SER A 1 107 ? 9.516 -10.75 -13.047 1 87.25 107 SER A O 1
ATOM 817 N N . ILE A 1 108 ? 9.68 -8.641 -13.656 1 82.31 108 ILE A N 1
ATOM 818 C CA . ILE A 1 108 ? 10.117 -8.945 -15.016 1 82.31 108 ILE A CA 1
ATOM 819 C C . ILE A 1 108 ? 11.523 -9.539 -14.984 1 82.31 108 ILE A C 1
ATOM 821 O O . ILE A 1 108 ? 11.805 -10.523 -15.664 1 82.31 108 ILE A O 1
ATOM 825 N N . LEU A 1 109 ? 12.312 -8.961 -14.164 1 85.31 109 LEU A N 1
ATOM 826 C CA . LEU A 1 109 ? 13.719 -9.344 -14.133 1 85.31 109 LEU A CA 1
ATOM 827 C C . LEU A 1 109 ? 13.898 -10.688 -13.43 1 85.31 109 LEU A C 1
ATOM 829 O O . LEU A 1 109 ? 14.695 -11.516 -13.875 1 85.31 109 LEU A O 1
ATOM 833 N N . PHE A 1 110 ? 13.094 -10.938 -12.383 1 88.25 110 PHE A N 1
ATOM 834 C CA . PHE A 1 110 ? 13.406 -12.078 -11.531 1 88.25 110 PHE A CA 1
ATOM 835 C C . PHE A 1 110 ? 12.336 -13.156 -11.648 1 88.25 110 PHE A C 1
ATOM 837 O O . PHE A 1 110 ? 12.586 -14.328 -11.367 1 88.25 110 PHE A O 1
ATOM 844 N N . LEU A 1 111 ? 11.148 -12.859 -12.086 1 85.19 111 LEU A N 1
ATOM 845 C CA . LEU A 1 111 ? 10.078 -13.836 -12.203 1 85.19 111 LEU A CA 1
ATOM 846 C C . LEU A 1 111 ? 9.781 -14.148 -13.664 1 85.19 111 LEU A C 1
A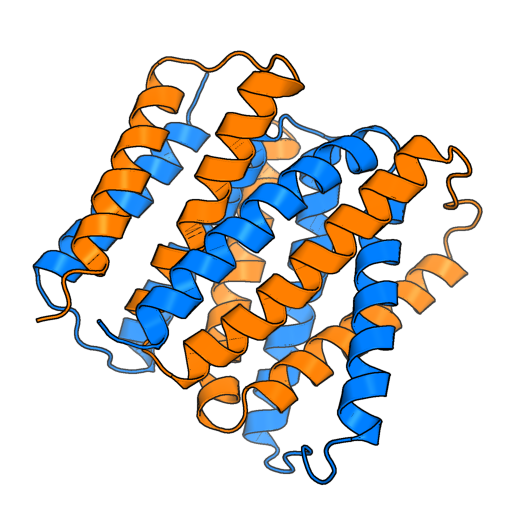TOM 848 O O . LEU A 1 111 ? 8.859 -14.906 -13.969 1 85.19 111 LEU A O 1
ATOM 852 N N . LYS A 1 112 ? 10.43 -13.547 -14.617 1 85.69 112 LYS A N 1
ATOM 853 C CA . LYS A 1 112 ? 10.367 -13.797 -16.047 1 85.69 112 LYS A CA 1
ATOM 854 C C . LYS A 1 112 ? 8.953 -13.586 -16.594 1 85.69 112 LYS A C 1
ATOM 856 O O . LYS A 1 112 ? 8.477 -14.367 -17.406 1 85.69 112 LYS A O 1
ATOM 861 N N . GLU A 1 113 ? 8.305 -12.734 -16.062 1 81.69 113 GLU A N 1
ATOM 862 C CA . GLU A 1 113 ? 6.988 -12.375 -16.578 1 81.69 113 GLU A CA 1
ATOM 863 C C . GLU A 1 113 ? 7.102 -11.641 -17.906 1 81.69 113 GLU A C 1
ATOM 865 O O . GLU A 1 113 ? 8.055 -10.898 -18.141 1 81.69 113 GLU A O 1
ATOM 870 N N . THR A 1 114 ? 6.117 -12.086 -18.891 1 79.56 114 THR A N 1
ATOM 871 C CA . THR A 1 114 ? 6.074 -11.414 -20.188 1 79.56 114 THR A CA 1
ATOM 872 C C . THR A 1 114 ? 4.867 -10.484 -20.281 1 79.56 114 THR A C 1
ATOM 874 O O . THR A 1 114 ? 3.773 -10.836 -19.828 1 79.56 114 THR A O 1
ATOM 877 N N . LEU A 1 115 ? 5.168 -9.312 -20.625 1 75.31 115 LEU A N 1
ATOM 878 C CA . LEU A 1 115 ? 4.094 -8.328 -20.734 1 75.31 115 LEU A CA 1
ATOM 879 C C . LEU A 1 115 ? 3.684 -8.141 -22.203 1 75.31 115 LEU A C 1
ATOM 881 O O . LEU A 1 115 ? 4.531 -8.164 -23.094 1 75.31 115 LEU A O 1
ATOM 885 N N . THR A 1 116 ? 2.338 -8.195 -22.406 1 78.38 116 THR A N 1
ATOM 886 C CA . THR A 1 116 ? 1.849 -7.816 -23.734 1 78.38 116 THR A CA 1
ATOM 887 C C . THR A 1 116 ? 2.064 -6.324 -23.969 1 78.38 116 THR A C 1
ATOM 889 O O . THR A 1 116 ? 2.375 -5.578 -23.047 1 78.38 116 THR A O 1
ATOM 892 N N . LEU A 1 117 ? 1.904 -5.93 -25.172 1 79.69 117 LEU A N 1
ATOM 893 C CA . LEU A 1 117 ? 2.143 -4.539 -25.547 1 79.69 117 LEU A CA 1
ATOM 894 C C . LEU A 1 117 ? 1.143 -3.613 -24.875 1 79.69 117 LEU A C 1
ATOM 896 O O . LEU A 1 117 ? 1.528 -2.594 -24.297 1 79.69 117 LEU A O 1
ATOM 900 N N . PRO A 1 118 ? -0.16 -3.893 -24.984 1 78.62 118 PRO A N 1
ATOM 901 C CA . PRO A 1 118 ? -1.108 -3.027 -24.281 1 78.62 118 PRO A CA 1
ATOM 902 C C . PRO A 1 118 ? -0.82 -2.932 -22.797 1 78.62 118 PRO A C 1
ATOM 904 O O . PRO A 1 118 ? -0.976 -1.862 -22.188 1 78.62 118 PRO A O 1
ATOM 907 N N . GLN A 1 119 ? -0.342 -4 -22.266 1 73.5 119 GLN A N 1
ATOM 908 C CA . GLN A 1 119 ? 0.003 -4 -20.844 1 73.5 119 GLN A CA 1
ATOM 909 C C . GLN A 1 119 ? 1.222 -3.123 -20.578 1 73.5 119 GLN A C 1
ATOM 911 O O . GLN A 1 119 ? 1.271 -2.41 -19.578 1 73.5 119 GLN A O 1
ATOM 916 N N . MET A 1 120 ? 2.008 -3.197 -21.469 1 76.44 120 MET A N 1
ATOM 917 C CA . MET A 1 120 ? 3.205 -2.373 -21.328 1 76.44 120 MET A CA 1
ATOM 918 C C . MET A 1 120 ? 2.857 -0.89 -21.422 1 76.44 120 MET A C 1
ATOM 920 O O . MET A 1 120 ? 3.35 -0.087 -20.625 1 76.44 120 MET A O 1
ATOM 924 N N . ILE A 1 121 ? 2.041 -0.58 -22.297 1 80.12 121 ILE A N 1
ATOM 925 C CA . ILE A 1 121 ? 1.62 0.806 -22.469 1 80.12 121 ILE A CA 1
ATOM 926 C C . ILE A 1 121 ? 0.854 1.269 -21.234 1 80.12 121 ILE A C 1
ATOM 928 O O . ILE A 1 121 ? 1.038 2.395 -20.766 1 80.12 121 ILE A O 1
ATOM 932 N N . GLY A 1 122 ? 0.006 0.412 -20.875 1 74.06 122 GLY A N 1
ATOM 933 C CA . GLY A 1 122 ? -0.745 0.735 -19.672 1 74.06 122 GLY A CA 1
ATOM 934 C C . GLY A 1 122 ? 0.14 1.018 -18.469 1 74.06 122 GLY A C 1
ATOM 935 O O . GLY A 1 122 ? -0.075 1.993 -17.75 1 74.06 122 GLY A O 1
ATOM 936 N N . ILE A 1 123 ? 1.086 0.231 -18.328 1 71.12 123 ILE A N 1
ATOM 937 C CA . ILE A 1 123 ? 2.037 0.411 -17.234 1 71.12 123 ILE A CA 1
ATOM 938 C C . ILE A 1 123 ? 2.73 1.765 -17.375 1 71.12 123 ILE A C 1
ATOM 940 O O . ILE A 1 123 ? 2.859 2.504 -16.391 1 71.12 123 ILE A O 1
ATOM 944 N N . VAL A 1 124 ? 3.102 2.039 -18.516 1 74.69 124 VAL A N 1
ATOM 945 C CA . VAL A 1 124 ? 3.809 3.287 -18.781 1 74.69 124 VAL A CA 1
ATOM 946 C C . VAL A 1 124 ? 2.904 4.477 -18.469 1 74.69 124 VAL A C 1
ATOM 948 O O . VAL A 1 124 ? 3.34 5.438 -17.828 1 74.69 124 VAL A O 1
ATOM 951 N N . LEU A 1 125 ? 1.729 4.43 -18.906 1 76.25 125 LEU A N 1
ATOM 952 C CA . LEU A 1 125 ? 0.781 5.508 -18.656 1 76.25 125 LEU A CA 1
ATOM 953 C C . LEU A 1 125 ? 0.548 5.695 -17.156 1 76.25 125 LEU A C 1
ATOM 955 O O . LEU A 1 125 ? 0.479 6.824 -16.672 1 76.25 125 LEU A O 1
ATOM 959 N N . ILE A 1 126 ? 0.38 4.613 -16.531 1 68.38 126 ILE A N 1
ATOM 960 C CA . ILE A 1 126 ? 0.173 4.672 -15.086 1 68.38 126 ILE A CA 1
ATOM 961 C C . ILE A 1 126 ? 1.39 5.309 -14.414 1 68.38 126 ILE A C 1
ATOM 963 O O . ILE A 1 126 ? 1.249 6.195 -13.57 1 68.38 126 ILE A O 1
ATOM 967 N N . ILE A 1 127 ? 2.486 4.883 -14.789 1 69 127 ILE A N 1
ATOM 968 C CA . ILE A 1 127 ? 3.713 5.406 -14.203 1 69 127 ILE A CA 1
ATOM 969 C C . ILE A 1 127 ? 3.832 6.898 -14.5 1 69 127 ILE A C 1
ATOM 971 O O . ILE A 1 127 ? 4.133 7.695 -13.602 1 69 127 ILE A O 1
ATOM 975 N N . ILE A 1 128 ? 3.6 7.266 -15.703 1 72.56 128 ILE A N 1
ATOM 976 C CA . ILE A 1 128 ? 3.662 8.672 -16.094 1 72.56 128 ILE A CA 1
ATOM 977 C C . ILE A 1 128 ? 2.652 9.477 -15.289 1 72.56 128 ILE A C 1
ATOM 979 O O . ILE A 1 128 ? 2.957 10.578 -14.828 1 72.56 128 ILE A O 1
ATOM 983 N N . GLY A 1 129 ? 1.464 8.93 -15.25 1 71.12 129 GLY A N 1
ATOM 984 C CA . GLY A 1 129 ? 0.437 9.594 -14.469 1 71.12 129 GLY A CA 1
ATOM 985 C C . GLY A 1 129 ? 0.844 9.828 -13.023 1 71.12 129 GLY A C 1
ATOM 986 O O . GLY A 1 129 ? 0.624 10.906 -12.477 1 71.12 129 GLY A O 1
ATOM 987 N N . ILE A 1 130 ? 1.359 8.883 -12.516 1 65.19 130 ILE A N 1
ATOM 988 C CA . ILE A 1 130 ? 1.826 8.969 -11.141 1 65.19 130 ILE A CA 1
ATOM 989 C C . ILE A 1 130 ? 2.908 10.039 -11.023 1 65.19 130 ILE A C 1
ATOM 991 O O . ILE A 1 130 ? 2.912 10.828 -10.078 1 65.19 130 ILE A O 1
ATOM 995 N N . ILE A 1 131 ? 3.916 10.016 -11.891 1 64.38 131 ILE A N 1
ATOM 996 C CA . ILE A 1 131 ? 5.012 10.977 -11.898 1 64.38 131 ILE A CA 1
ATOM 997 C C . ILE A 1 131 ? 4.457 12.391 -12.039 1 64.38 131 ILE A C 1
ATOM 999 O O . ILE A 1 131 ? 4.91 13.312 -11.359 1 64.38 131 ILE A O 1
ATOM 1003 N N . LEU A 1 132 ? 3.623 12.555 -12.922 1 68.38 132 LEU A N 1
ATOM 1004 C CA . LEU A 1 132 ? 3.047 13.883 -13.133 1 68.38 132 LEU A CA 1
ATOM 1005 C C . LEU A 1 132 ? 2.338 14.367 -11.875 1 68.38 132 LEU A C 1
ATOM 1007 O O . LEU A 1 132 ? 2.361 15.562 -11.57 1 68.38 132 LEU A O 1
ATOM 1011 N N . LEU A 1 133 ? 1.733 13.5 -11.305 1 61.94 133 LEU A N 1
ATOM 1012 C CA . LEU A 1 133 ? 1.045 13.836 -10.062 1 61.94 133 LEU A CA 1
ATOM 1013 C C . LEU A 1 133 ? 2.037 14.281 -8.992 1 61.94 133 LEU A C 1
ATOM 1015 O O . LEU A 1 133 ? 1.702 15.094 -8.125 1 61.94 133 LEU A O 1
ATOM 1019 N N . SER A 1 134 ? 3.182 13.594 -9.016 1 58.47 134 SER A N 1
ATOM 1020 C CA . SER A 1 134 ? 4.188 13.867 -7.996 1 58.47 134 SER A CA 1
ATOM 1021 C C . SER A 1 134 ? 4.914 15.18 -8.273 1 58.47 134 SER A C 1
ATOM 1023 O O . SER A 1 134 ? 5.586 15.727 -7.395 1 58.47 134 SER A O 1
ATOM 1025 N N . ILE A 1 135 ? 5.176 15.508 -9.562 1 54.12 135 ILE A N 1
ATOM 1026 C CA . ILE A 1 135 ? 5.906 16.719 -9.938 1 54.12 135 ILE A CA 1
ATOM 1027 C C . ILE A 1 135 ? 5.07 17.953 -9.602 1 54.12 135 ILE A C 1
ATOM 1029 O O . ILE A 1 135 ? 5.613 19.047 -9.43 1 54.12 135 ILE A O 1
ATOM 1033 N N . SER A 1 136 ? 3.893 17.797 -9.195 1 48.94 136 SER A N 1
ATOM 1034 C CA . SER A 1 136 ? 3.297 19.125 -9.156 1 48.94 136 SER A CA 1
ATOM 1035 C C . SER A 1 136 ? 4.059 20.031 -8.203 1 48.94 136 SER A C 1
ATOM 1037 O O . SER A 1 136 ? 4.59 19.578 -7.188 1 48.94 136 SER A O 1
ATOM 1039 N N . ASN A 1 137 ? 4.262 21.406 -8.531 1 37.31 137 ASN A N 1
ATOM 1040 C CA . ASN A 1 137 ? 4.996 22.625 -8.203 1 37.31 137 ASN A CA 1
ATOM 1041 C C . ASN A 1 137 ? 4.84 22.984 -6.727 1 37.31 137 ASN A C 1
ATOM 1043 O O . ASN A 1 137 ? 3.732 22.938 -6.184 1 37.31 137 ASN A O 1
ATOM 1047 N N . MET B 1 1 ? 14.961 20.047 -0.337 1 49.22 1 MET B N 1
ATOM 1048 C CA . MET B 1 1 ? 14.023 19.016 -0.767 1 49.22 1 MET B CA 1
ATOM 1049 C C . MET B 1 1 ? 13.047 18.672 0.352 1 49.22 1 MET B C 1
ATOM 1051 O O . MET B 1 1 ? 13.453 18.5 1.504 1 49.22 1 MET B O 1
ATOM 1055 N N . ASP B 1 2 ? 11.695 18.875 0.158 1 79 2 ASP B N 1
ATOM 1056 C CA . ASP B 1 2 ? 10.641 18.844 1.164 1 79 2 ASP B CA 1
ATOM 1057 C C . ASP B 1 2 ? 10.523 17.469 1.811 1 79 2 ASP B C 1
ATOM 1059 O O . ASP B 1 2 ? 10.812 16.453 1.177 1 79 2 ASP B O 1
ATOM 1063 N N . THR B 1 3 ? 10.875 17.312 3.129 1 86.88 3 THR B N 1
ATOM 1064 C CA . THR B 1 3 ? 10.773 16.125 3.961 1 86.88 3 THR B CA 1
ATOM 1065 C C . THR B 1 3 ? 9.68 15.195 3.451 1 86.88 3 THR B C 1
ATOM 1067 O O . THR B 1 3 ? 9.859 13.977 3.404 1 86.88 3 THR B O 1
ATOM 1070 N N . ALA B 1 4 ? 8.734 15.734 2.963 1 85.56 4 ALA B N 1
ATOM 1071 C CA . ALA B 1 4 ? 7.613 14.945 2.455 1 85.56 4 ALA B CA 1
ATOM 1072 C C . ALA B 1 4 ? 7.988 14.227 1.164 1 85.56 4 ALA B C 1
ATOM 1074 O O . ALA B 1 4 ? 7.562 13.094 0.931 1 85.56 4 ALA B O 1
ATOM 1075 N N . ILE B 1 5 ? 8.82 14.82 0.434 1 82.31 5 ILE B N 1
ATOM 1076 C CA . ILE B 1 5 ? 9.227 14.242 -0.842 1 82.31 5 ILE B CA 1
ATOM 1077 C C . ILE B 1 5 ? 10.188 13.078 -0.6 1 82.31 5 ILE B C 1
ATOM 1079 O O . ILE B 1 5 ? 10.031 12.008 -1.186 1 82.31 5 ILE B O 1
ATOM 1083 N N . ILE B 1 6 ? 11.117 13.289 0.245 1 88.31 6 ILE B N 1
ATOM 1084 C CA . ILE B 1 6 ? 12.094 12.25 0.563 1 88.31 6 ILE B CA 1
ATOM 1085 C C . ILE B 1 6 ? 11.383 11.039 1.17 1 88.31 6 ILE B C 1
ATOM 1087 O O . ILE B 1 6 ? 11.664 9.898 0.795 1 88.31 6 ILE B O 1
ATOM 1091 N N . LEU B 1 7 ? 10.453 11.328 2.031 1 91.06 7 LEU B N 1
ATOM 1092 C CA . LEU B 1 7 ? 9.695 10.258 2.672 1 91.06 7 LEU B CA 1
ATOM 1093 C C . LEU B 1 7 ? 8.867 9.492 1.647 1 91.06 7 LEU B C 1
ATOM 1095 O O . LEU B 1 7 ? 8.805 8.258 1.689 1 91.06 7 LEU B O 1
ATOM 1099 N N . GLY B 1 8 ? 8.281 10.25 0.745 1 86.38 8 GLY B N 1
ATOM 1100 C CA . GLY B 1 8 ? 7.504 9.602 -0.302 1 86.38 8 GLY B CA 1
ATOM 1101 C C . GLY B 1 8 ? 8.328 8.664 -1.158 1 86.38 8 GLY B C 1
ATOM 1102 O O . GLY B 1 8 ? 7.875 7.562 -1.488 1 86.38 8 GLY B O 1
ATOM 1103 N N . LEU B 1 9 ? 9.547 9.062 -1.47 1 85.06 9 LEU B N 1
ATOM 1104 C CA . LEU B 1 9 ? 10.438 8.242 -2.281 1 85.06 9 LEU B CA 1
ATOM 1105 C C . LEU B 1 9 ? 10.883 6.996 -1.516 1 85.06 9 LEU B C 1
ATOM 1107 O O . LEU B 1 9 ? 11 5.914 -2.096 1 85.06 9 LEU B O 1
ATOM 1111 N N . LEU B 1 10 ? 11.133 7.164 -0.304 1 92.94 10 LEU B N 1
ATOM 1112 C CA . LEU B 1 10 ? 11.508 6.027 0.53 1 92.94 10 LEU B CA 1
ATOM 1113 C C . LEU B 1 10 ? 10.367 5.02 0.626 1 92.94 10 LEU B C 1
ATOM 1115 O O . LEU B 1 10 ? 10.594 3.809 0.59 1 92.94 10 LEU B O 1
ATOM 1119 N N . VAL B 1 11 ? 9.133 5.582 0.761 1 92.75 11 VAL B N 1
ATOM 1120 C CA . VAL B 1 11 ? 7.957 4.723 0.798 1 92.75 11 VAL B CA 1
ATOM 1121 C C . VAL B 1 11 ? 7.883 3.891 -0.48 1 92.75 11 VAL B C 1
ATOM 1123 O O . VAL B 1 11 ? 7.621 2.688 -0.431 1 92.75 11 VAL B O 1
ATOM 1126 N N . ALA B 1 12 ? 8.195 4.508 -1.575 1 88.06 12 ALA B N 1
ATOM 1127 C CA . ALA B 1 12 ? 8.148 3.836 -2.869 1 88.06 12 ALA B CA 1
ATOM 1128 C C . ALA B 1 12 ? 9.125 2.666 -2.914 1 88.06 12 ALA B C 1
ATOM 1130 O O . ALA B 1 12 ? 8.797 1.586 -3.408 1 88.06 12 ALA B O 1
ATOM 1131 N N . VAL B 1 13 ? 10.25 2.848 -2.414 1 92.62 13 VAL B N 1
ATOM 1132 C CA . VAL B 1 13 ? 11.281 1.815 -2.43 1 92.62 13 VAL B CA 1
ATOM 1133 C C . VAL B 1 13 ? 10.875 0.665 -1.511 1 92.62 13 VAL B C 1
ATOM 1135 O O . VAL B 1 13 ? 10.93 -0.502 -1.904 1 92.62 13 VAL B O 1
ATOM 1138 N N . PHE B 1 14 ? 10.484 0.962 -0.292 1 95.81 14 PHE B N 1
ATOM 1139 C CA . PHE B 1 14 ? 10.125 -0.058 0.684 1 95.81 14 PHE B CA 1
ATOM 1140 C C . PHE B 1 14 ? 8.93 -0.869 0.2 1 95.81 14 PHE B C 1
ATOM 1142 O O . PHE B 1 14 ? 8.953 -2.102 0.236 1 95.81 14 PHE B O 1
ATOM 1149 N N . TYR B 1 15 ? 7.922 -0.175 -0.287 1 93 15 TYR B N 1
ATOM 1150 C CA . TYR B 1 15 ? 6.738 -0.871 -0.785 1 93 15 TYR B CA 1
ATOM 1151 C C . TYR B 1 15 ? 7.062 -1.658 -2.049 1 93 15 TYR B C 1
ATOM 1153 O O . TYR B 1 15 ? 6.609 -2.795 -2.213 1 93 15 TYR B O 1
ATOM 1161 N N . GLY B 1 16 ? 7.773 -1.036 -2.965 1 92.12 16 GLY B N 1
ATOM 1162 C CA . GLY B 1 16 ? 8.086 -1.692 -4.223 1 92.12 16 GLY B CA 1
ATOM 1163 C C . GLY B 1 16 ? 8.852 -2.992 -4.043 1 92.12 16 GLY B C 1
ATOM 1164 O O . GLY B 1 16 ? 8.445 -4.031 -4.566 1 92.12 16 GLY B O 1
ATOM 1165 N N . VAL B 1 17 ? 9.922 -2.949 -3.307 1 94.69 17 VAL B N 1
ATOM 1166 C CA . VAL B 1 17 ? 10.742 -4.133 -3.064 1 94.69 17 VAL B CA 1
ATOM 1167 C C . VAL B 1 17 ? 9.977 -5.125 -2.195 1 94.69 17 VAL B C 1
ATOM 1169 O O . VAL B 1 17 ? 10.008 -6.332 -2.439 1 94.69 17 VAL B O 1
ATOM 1172 N N . GLY B 1 18 ? 9.289 -4.609 -1.218 1 96.81 18 GLY B N 1
ATOM 1173 C CA . GLY B 1 18 ? 8.516 -5.473 -0.34 1 96.81 18 GLY B CA 1
ATOM 1174 C C . GLY B 1 18 ? 7.441 -6.258 -1.069 1 96.81 18 GLY B C 1
ATOM 1175 O O . GLY B 1 18 ? 7.258 -7.449 -0.82 1 96.81 18 GLY B O 1
ATOM 1176 N N . THR B 1 19 ? 6.766 -5.555 -1.937 1 94.12 19 THR B N 1
ATOM 1177 C CA . THR B 1 19 ? 5.688 -6.195 -2.678 1 94.12 19 THR B CA 1
ATOM 1178 C C . THR B 1 19 ? 6.238 -7.242 -3.641 1 94.12 19 THR B C 1
ATOM 1180 O O . THR B 1 19 ? 5.594 -8.266 -3.891 1 94.12 19 THR B O 1
ATOM 1183 N N . PHE B 1 20 ? 7.414 -7.023 -4.141 1 93.75 20 PHE B N 1
ATOM 1184 C CA . PHE B 1 20 ? 8.055 -8.023 -4.992 1 93.75 20 PHE B CA 1
ATOM 1185 C C . PHE B 1 20 ? 8.281 -9.32 -4.227 1 93.75 20 PHE B C 1
ATOM 1187 O O . PHE B 1 20 ? 7.945 -10.398 -4.715 1 93.75 20 PHE B O 1
ATOM 1194 N N . PHE B 1 21 ? 8.859 -9.242 -3.066 1 95.75 21 PHE B N 1
ATOM 1195 C CA . PHE B 1 21 ? 9.07 -10.438 -2.26 1 95.75 21 PHE B CA 1
ATOM 1196 C C . PHE B 1 21 ? 7.742 -11.055 -1.855 1 95.75 21 PHE B C 1
ATOM 1198 O O . PHE B 1 21 ? 7.633 -12.281 -1.74 1 95.75 21 PHE B O 1
ATOM 1205 N N . ALA B 1 22 ? 6.77 -10.188 -1.626 1 96 22 ALA B N 1
ATOM 1206 C CA . ALA B 1 22 ? 5.445 -10.695 -1.289 1 96 22 ALA B CA 1
ATOM 1207 C C . ALA B 1 22 ? 4.887 -11.562 -2.414 1 96 22 ALA B C 1
ATOM 1209 O O . ALA B 1 22 ? 4.234 -12.578 -2.156 1 96 22 ALA B O 1
ATOM 1210 N N . LYS B 1 23 ? 5.141 -11.117 -3.623 1 95 23 LYS B N 1
ATOM 1211 C CA . LYS B 1 23 ? 4.676 -11.891 -4.77 1 95 23 LYS B CA 1
ATOM 1212 C C . LYS B 1 23 ? 5.238 -13.312 -4.73 1 95 23 LYS B C 1
ATOM 1214 O O . LYS B 1 23 ? 4.516 -14.281 -4.977 1 95 23 LYS B O 1
ATOM 1219 N N . ILE B 1 24 ? 6.461 -13.453 -4.414 1 94.38 24 ILE B N 1
ATOM 1220 C CA . ILE B 1 24 ? 7.117 -14.758 -4.363 1 94.38 24 ILE B CA 1
ATOM 1221 C C . ILE B 1 24 ? 6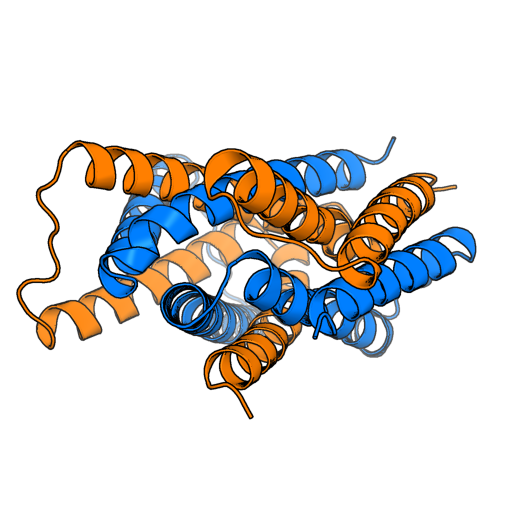.438 -15.633 -3.318 1 94.38 24 ILE B C 1
ATOM 1223 O O . ILE B 1 24 ? 6.133 -16.797 -3.582 1 94.38 24 ILE B O 1
ATOM 1227 N N . VAL B 1 25 ? 6.137 -15.055 -2.209 1 95 25 VAL B N 1
ATOM 1228 C CA . VAL B 1 25 ? 5.535 -15.805 -1.113 1 95 25 VAL B CA 1
ATOM 1229 C C . VAL B 1 25 ? 4.074 -16.125 -1.444 1 95 25 VAL B C 1
ATOM 1231 O O . VAL B 1 25 ? 3.594 -17.219 -1.171 1 95 25 VAL B O 1
ATOM 1234 N N . CYS B 1 26 ? 3.41 -15.148 -2.072 1 94.19 26 CYS B N 1
ATOM 1235 C CA . CYS B 1 26 ? 1.987 -15.289 -2.363 1 94.19 26 CYS B CA 1
ATOM 1236 C C . CYS B 1 26 ? 1.749 -16.375 -3.4 1 94.19 26 CYS B C 1
ATOM 1238 O O . CYS B 1 26 ? 0.671 -16.984 -3.443 1 94.19 26 CYS B O 1
ATOM 1240 N N . GLU B 1 27 ? 2.748 -16.625 -4.262 1 92.25 27 GLU B N 1
ATOM 1241 C CA . GLU B 1 27 ? 2.619 -17.734 -5.219 1 92.25 27 GLU B CA 1
ATOM 1242 C C . GLU B 1 27 ? 2.418 -19.062 -4.508 1 92.25 27 GLU B C 1
ATOM 1244 O O . GLU B 1 27 ? 1.805 -19.984 -5.059 1 92.25 27 GLU B O 1
ATOM 1249 N N . LYS B 1 28 ? 2.949 -19.109 -3.318 1 92.25 28 LYS B N 1
ATOM 1250 C CA . LYS B 1 28 ? 2.793 -20.328 -2.527 1 92.25 28 LYS B CA 1
ATOM 1251 C C . LYS B 1 28 ? 1.56 -20.25 -1.631 1 92.25 28 LYS B C 1
ATOM 1253 O O . LYS B 1 28 ? 0.75 -21.188 -1.594 1 92.25 28 LYS B O 1
ATOM 1258 N N . ASN B 1 29 ? 1.423 -19.125 -0.936 1 93.88 29 ASN B N 1
ATOM 1259 C CA . ASN B 1 29 ? 0.3 -18.953 -0.023 1 93.88 29 ASN B CA 1
ATOM 1260 C C . ASN B 1 29 ? 0.079 -17.469 0.305 1 93.88 29 ASN B C 1
ATOM 1262 O O . ASN B 1 29 ? 0.769 -16.922 1.159 1 93.88 29 ASN B O 1
ATOM 1266 N N . PRO B 1 30 ? -0.905 -16.891 -0.263 1 94.38 30 PRO B N 1
ATOM 1267 C CA . PRO B 1 30 ? -1.143 -15.461 -0.04 1 94.38 30 PRO B CA 1
ATOM 1268 C C . PRO B 1 30 ? -1.578 -15.148 1.391 1 94.38 30 PRO B C 1
ATOM 1270 O O . PRO B 1 30 ? -1.22 -14.102 1.937 1 94.38 30 PRO B O 1
ATOM 1273 N N . LEU B 1 31 ? -2.289 -16.031 1.972 1 94 31 LEU B N 1
ATOM 1274 C CA . LEU B 1 31 ? -2.744 -15.82 3.34 1 94 31 LEU B CA 1
ATOM 1275 C C . LEU B 1 31 ? -1.569 -15.836 4.312 1 94 31 LEU B C 1
ATOM 1277 O O . LEU B 1 31 ? -1.55 -15.078 5.285 1 94 31 LEU B O 1
ATOM 1281 N N . PHE B 1 32 ? -0.621 -16.672 4.043 1 94.19 32 PHE B N 1
ATOM 1282 C CA . PHE B 1 32 ? 0.57 -16.766 4.879 1 94.19 32 PHE B CA 1
ATOM 1283 C C . PHE B 1 32 ? 1.34 -15.445 4.867 1 94.19 32 PHE B C 1
ATOM 1285 O O . PHE B 1 32 ? 1.733 -14.938 5.918 1 94.19 32 PHE B O 1
ATOM 1292 N N . GLN B 1 33 ? 1.535 -14.914 3.74 1 95.62 33 GLN B N 1
ATOM 1293 C CA . GLN B 1 33 ? 2.254 -13.641 3.646 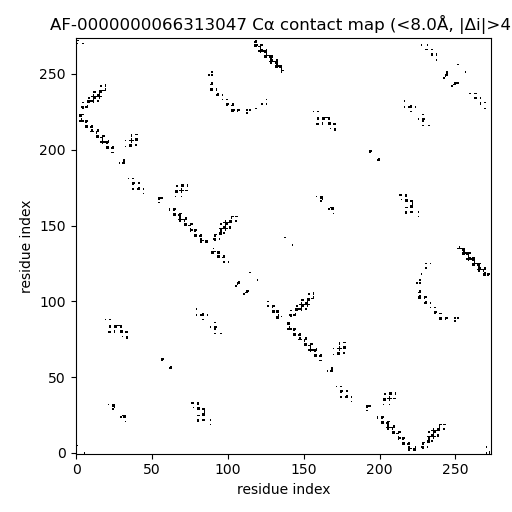1 95.62 33 GLN B CA 1
ATOM 1294 C C . GLN B 1 33 ? 1.515 -12.539 4.391 1 9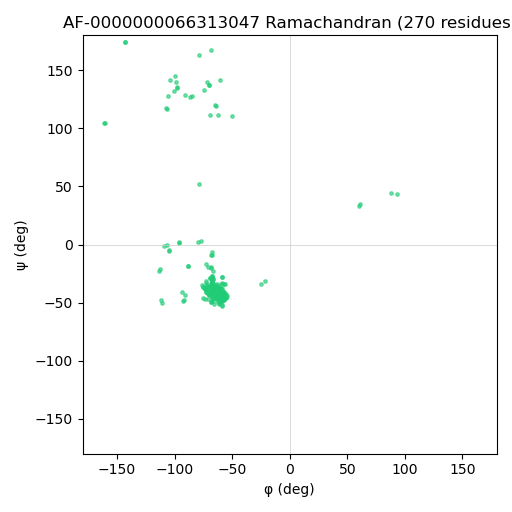5.62 33 GLN B C 1
ATOM 1296 O O . GLN B 1 33 ? 2.133 -11.742 5.102 1 95.62 33 GLN B O 1
ATOM 1301 N N . TRP B 1 34 ? 0.241 -12.516 4.168 1 96.38 34 TRP B N 1
ATOM 1302 C CA . TRP B 1 34 ? -0.564 -11.492 4.816 1 96.38 34 TRP B CA 1
ATOM 1303 C C . TRP B 1 34 ? -0.467 -11.602 6.336 1 96.38 34 TRP B C 1
ATOM 1305 O O . TRP B 1 34 ? -0.356 -10.594 7.035 1 96.38 34 TRP B O 1
ATOM 1315 N N . ILE B 1 35 ? -0.482 -12.781 6.867 1 95.06 35 ILE B N 1
ATOM 1316 C CA . ILE B 1 35 ? -0.382 -13.023 8.305 1 95.06 35 ILE B CA 1
ATOM 1317 C C . ILE B 1 35 ? 0.987 -12.578 8.805 1 95.06 35 ILE B C 1
ATOM 1319 O O . ILE B 1 35 ? 1.086 -11.914 9.844 1 95.06 35 ILE B O 1
ATOM 1323 N N . VAL B 1 36 ? 2.025 -12.938 8.109 1 95.19 36 VAL B N 1
ATOM 1324 C CA . VAL B 1 36 ? 3.379 -12.562 8.516 1 95.19 36 VAL B CA 1
ATOM 1325 C C . VAL B 1 36 ? 3.498 -11.047 8.586 1 95.19 36 VAL B C 1
ATOM 1327 O O . VAL B 1 36 ? 4.105 -10.508 9.516 1 95.19 36 VAL B O 1
ATOM 1330 N N . VAL B 1 37 ? 2.934 -10.344 7.633 1 96.38 37 VAL B N 1
ATOM 1331 C CA . VAL B 1 37 ? 2.98 -8.891 7.609 1 96.38 37 VAL B CA 1
ATOM 1332 C C . VAL B 1 37 ? 2.295 -8.328 8.852 1 96.38 37 VAL B C 1
ATOM 1334 O O . VAL B 1 37 ? 2.816 -7.414 9.5 1 96.38 37 VAL B O 1
ATOM 1337 N N . ASN B 1 38 ? 1.137 -8.844 9.148 1 95.69 38 ASN B N 1
ATOM 1338 C CA . ASN B 1 38 ? 0.396 -8.344 10.305 1 95.69 38 ASN B CA 1
ATOM 1339 C C . ASN B 1 38 ? 1.104 -8.68 11.609 1 95.69 38 ASN B C 1
ATOM 1341 O O . ASN B 1 38 ? 1.062 -7.902 12.562 1 95.69 38 ASN B O 1
ATOM 1345 N N . ILE B 1 39 ? 1.772 -9.773 11.688 1 95.12 39 ILE B N 1
ATOM 1346 C CA . ILE B 1 39 ? 2.535 -10.148 12.867 1 95.12 39 ILE B CA 1
ATOM 1347 C C . ILE B 1 39 ? 3.725 -9.203 13.039 1 95.12 39 ILE B C 1
ATOM 1349 O O . ILE B 1 39 ? 3.967 -8.688 14.133 1 95.12 39 ILE B O 1
ATOM 1353 N N . VAL B 1 40 ? 4.457 -9 11.977 1 95.75 40 VAL B N 1
ATOM 1354 C CA . VAL B 1 40 ? 5.59 -8.078 12.031 1 95.75 40 VAL B CA 1
ATOM 1355 C C . VAL B 1 40 ? 5.105 -6.684 12.414 1 95.75 40 VAL B C 1
ATOM 1357 O O . VAL B 1 40 ? 5.75 -5.992 13.203 1 95.75 40 VAL B O 1
ATOM 1360 N N . GLY B 1 41 ? 3.938 -6.316 11.828 1 96.12 41 GLY B N 1
ATOM 1361 C CA . GLY B 1 41 ? 3.361 -5.02 12.141 1 96.12 41 GLY B CA 1
ATOM 1362 C C . GLY B 1 41 ? 3.059 -4.84 13.617 1 96.12 41 GLY B C 1
ATOM 1363 O O . GLY B 1 41 ? 3.42 -3.824 14.211 1 96.12 41 GLY B O 1
ATOM 1364 N N . ILE B 1 42 ? 2.449 -5.789 14.188 1 94.62 42 ILE B N 1
ATOM 1365 C CA . ILE B 1 42 ? 2.031 -5.656 15.578 1 94.62 42 ILE B CA 1
ATOM 1366 C C . ILE B 1 42 ? 3.254 -5.723 16.5 1 94.62 42 ILE B C 1
ATOM 1368 O O . ILE B 1 42 ? 3.295 -5.059 17.531 1 94.62 42 ILE B O 1
ATOM 1372 N N . ILE B 1 43 ? 4.246 -6.504 16.172 1 95.25 43 ILE B N 1
ATOM 1373 C CA . ILE B 1 43 ? 5.473 -6.566 16.953 1 95.25 43 ILE B CA 1
ATOM 1374 C C . ILE B 1 43 ? 6.133 -5.191 17 1 95.25 43 ILE B C 1
ATOM 1376 O O . ILE B 1 43 ? 6.5 -4.699 18.062 1 95.25 43 ILE B O 1
ATOM 1380 N N . LEU B 1 44 ? 6.262 -4.559 15.867 1 93.69 44 LEU B N 1
ATOM 1381 C CA . LEU B 1 44 ? 6.859 -3.229 15.805 1 93.69 44 LEU B CA 1
ATOM 1382 C C . LEU B 1 44 ? 6 -2.211 16.547 1 93.69 44 LEU B C 1
ATOM 1384 O O . LEU B 1 44 ? 6.527 -1.297 17.188 1 93.69 44 LEU B O 1
ATOM 1388 N N . CYS B 1 45 ? 4.73 -2.377 16.391 1 92.81 45 CYS B N 1
ATOM 1389 C CA . CYS B 1 45 ? 3.795 -1.513 17.094 1 92.81 45 CYS B CA 1
ATOM 1390 C C . CYS B 1 45 ? 4.016 -1.593 18.594 1 92.81 45 CYS B C 1
ATOM 1392 O O . CYS B 1 45 ? 4.043 -0.567 19.281 1 92.81 45 CYS B O 1
ATOM 1394 N N . LEU B 1 46 ? 4.133 -2.771 19.141 1 91.69 46 LEU B N 1
ATOM 1395 C CA . LEU B 1 46 ? 4.336 -2.979 20.562 1 91.69 46 LEU B CA 1
ATOM 1396 C C . LEU B 1 46 ? 5.648 -2.355 21.031 1 91.69 46 LEU B C 1
ATOM 1398 O O . LEU B 1 46 ? 5.711 -1.75 22.094 1 91.69 46 LEU B O 1
ATOM 1402 N N . ILE B 1 47 ? 6.668 -2.475 20.25 1 92.12 47 ILE B N 1
ATOM 1403 C CA . ILE B 1 47 ? 7.969 -1.896 20.562 1 92.12 47 ILE B CA 1
ATOM 1404 C C . ILE B 1 47 ? 7.848 -0.376 20.656 1 92.12 47 ILE B C 1
ATOM 1406 O O . ILE B 1 47 ? 8.383 0.241 21.578 1 92.12 47 ILE B O 1
ATOM 1410 N N . ILE B 1 48 ? 7.105 0.191 19.75 1 89.88 48 ILE B N 1
ATOM 1411 C CA . ILE B 1 48 ? 6.957 1.641 19.688 1 89.88 48 ILE B CA 1
ATOM 1412 C C . ILE B 1 48 ? 6.082 2.121 20.844 1 89.88 48 ILE B C 1
ATOM 1414 O O . ILE B 1 48 ? 6.355 3.156 21.453 1 89.88 48 ILE B O 1
ATOM 1418 N N . LEU B 1 49 ? 5.02 1.37 21.125 1 88.12 49 LEU B N 1
ATOM 1419 C CA . LEU B 1 49 ? 4.102 1.755 22.188 1 88.12 49 LEU B CA 1
ATOM 1420 C C . LEU B 1 49 ? 4.789 1.682 23.547 1 88.12 49 LEU B C 1
ATOM 1422 O O . LEU B 1 49 ? 4.395 2.381 24.484 1 88.12 49 LEU B O 1
ATOM 1426 N N . LEU B 1 50 ? 5.707 0.828 23.656 1 86.62 50 LEU B N 1
ATOM 1427 C CA . LEU B 1 50 ? 6.461 0.733 24.891 1 86.62 50 LEU B CA 1
ATOM 1428 C C . LEU B 1 50 ? 7.352 1.958 25.094 1 86.62 50 LEU B C 1
ATOM 1430 O O . LEU B 1 50 ? 7.629 2.357 26.219 1 86.62 50 LEU B O 1
ATOM 1434 N N . LYS B 1 51 ? 7.766 2.564 24 1 85.88 51 LYS B N 1
ATOM 1435 C CA . LYS B 1 51 ? 8.695 3.689 24.062 1 85.88 51 LYS B CA 1
ATOM 1436 C C . LYS B 1 51 ? 7.945 5.02 24.078 1 85.88 51 LYS B C 1
ATOM 1438 O O . LYS B 1 51 ? 8.398 5.984 24.703 1 85.88 51 LYS B O 1
ATOM 1443 N N . TYR B 1 52 ? 6.938 5.055 23.266 1 78.44 52 TYR B N 1
ATOM 1444 C CA . TYR B 1 52 ? 6.164 6.289 23.172 1 78.44 52 TYR B CA 1
ATOM 1445 C C . TYR B 1 52 ? 4.805 6.141 23.844 1 78.44 52 TYR B C 1
ATOM 1447 O O . TYR B 1 52 ? 4.027 5.25 23.484 1 78.44 52 TYR B O 1
ATOM 1455 N N . LYS B 1 53 ? 4.68 6.977 24.875 1 72.44 53 LYS B N 1
ATOM 1456 C CA . LYS B 1 53 ? 3.434 6.953 25.625 1 72.44 53 LYS B CA 1
ATOM 1457 C C . LYS B 1 53 ? 2.508 8.086 25.203 1 72.44 53 LYS B C 1
ATOM 1459 O O . LYS B 1 53 ? 2.939 9.023 24.531 1 72.44 53 LYS B O 1
ATOM 1464 N N . ASN B 1 54 ? 1.161 7.992 25.156 1 69.44 54 ASN B N 1
ATOM 1465 C CA . ASN B 1 54 ? 0.163 9.039 24.969 1 69.44 54 ASN B CA 1
ATOM 1466 C C . ASN B 1 54 ? -0.126 9.289 23.484 1 69.44 54 ASN B C 1
ATOM 1468 O O . ASN B 1 54 ? -0.154 10.43 23.047 1 69.44 54 ASN B O 1
ATOM 1472 N N . ILE B 1 55 ? -0.242 8.172 22.875 1 78.75 55 ILE B N 1
ATOM 1473 C CA . ILE B 1 55 ? -0.481 8.297 21.438 1 78.75 55 ILE B CA 1
ATOM 1474 C C . ILE B 1 55 ? -1.979 8.195 21.156 1 78.75 55 ILE B C 1
ATOM 1476 O O . ILE B 1 55 ? -2.432 8.531 20.062 1 78.75 55 ILE B O 1
ATOM 1480 N N . ILE B 1 56 ? -2.754 8.062 22.141 1 77 56 ILE B N 1
ATOM 1481 C CA . ILE B 1 56 ? -4.168 7.781 21.922 1 77 56 ILE B CA 1
ATOM 1482 C C . ILE B 1 56 ? -4.934 9.086 21.734 1 77 56 ILE B C 1
ATOM 1484 O O . ILE B 1 56 ? -4.727 10.055 22.469 1 77 56 ILE B O 1
ATOM 1488 N N . ILE B 1 57 ? -5.637 9.07 20.641 1 78.69 57 ILE B N 1
ATOM 1489 C CA . ILE B 1 57 ? -6.543 10.18 20.391 1 78.69 57 ILE B CA 1
ATOM 1490 C C . ILE B 1 57 ? -7.961 9.805 20.812 1 78.69 57 ILE B C 1
ATOM 1492 O O . ILE B 1 57 ? -8.461 8.742 20.453 1 78.69 57 ILE B O 1
ATOM 1496 N N . THR B 1 58 ? -8.531 10.797 21.5 1 80.75 58 THR B N 1
ATOM 1497 C CA . THR B 1 58 ? -9.82 10.484 22.109 1 80.75 58 THR B CA 1
ATOM 1498 C C . THR B 1 58 ? -10.961 11.141 21.328 1 80.75 58 THR B C 1
ATOM 1500 O O . THR B 1 58 ? -12.133 10.852 21.578 1 80.75 58 THR B O 1
ATOM 1503 N N . ASP B 1 59 ? -10.594 11.922 20.375 1 91.25 59 ASP B N 1
ATOM 1504 C CA . ASP B 1 59 ? -11.648 12.508 19.547 1 91.25 59 ASP B CA 1
ATOM 1505 C C . ASP B 1 59 ? -12.406 11.422 18.781 1 91.25 59 ASP B C 1
ATOM 1507 O O . ASP B 1 59 ? -11.82 10.711 17.969 1 91.25 59 ASP B O 1
ATOM 1511 N N . GLN B 1 60 ? -13.688 11.352 19.062 1 92.69 60 GLN B N 1
ATOM 1512 C CA . GLN B 1 60 ? -14.508 10.273 18.531 1 92.69 60 GLN B CA 1
ATOM 1513 C C . GLN B 1 60 ? -14.539 10.305 17 1 92.69 60 GLN B C 1
ATOM 1515 O O . GLN B 1 60 ? -14.562 9.258 16.344 1 92.69 60 GLN B O 1
ATOM 1520 N N . LYS B 1 61 ? -14.57 11.484 16.516 1 94.44 61 LYS B N 1
ATOM 1521 C CA . LYS B 1 61 ? -14.609 11.617 15.062 1 94.44 61 LYS B CA 1
ATOM 1522 C C . LYS B 1 61 ? -13.32 11.094 14.43 1 94.44 61 LYS B C 1
ATOM 1524 O O . LYS B 1 61 ? -13.359 10.344 13.453 1 94.44 61 LYS B O 1
ATOM 1529 N N . ILE B 1 62 ? -12.242 11.461 15.039 1 94 62 ILE B N 1
ATOM 1530 C CA . ILE B 1 62 ? -10.938 11.055 14.523 1 94 62 ILE B CA 1
ATOM 1531 C C . ILE B 1 62 ? -10.766 9.547 14.703 1 94 62 ILE B C 1
ATOM 1533 O O . ILE B 1 62 ? -10.219 8.875 13.828 1 94 62 ILE B O 1
ATOM 1537 N N . LEU B 1 63 ? -11.297 9.062 15.805 1 94.81 63 LEU B N 1
ATOM 1538 C CA . LEU B 1 63 ? -11.227 7.629 16.047 1 94.81 63 LEU B CA 1
ATOM 1539 C C . LEU B 1 63 ? -12.039 6.863 15 1 94.81 63 LEU B C 1
ATOM 1541 O O . LEU B 1 63 ? -11.609 5.809 14.523 1 94.81 63 LEU B O 1
ATOM 1545 N N . THR B 1 64 ? -13.164 7.375 14.672 1 96.44 64 THR B N 1
ATOM 1546 C CA . THR B 1 64 ? -14 6.742 13.664 1 96.44 64 THR B CA 1
ATOM 1547 C C . THR B 1 64 ? -13.297 6.711 12.312 1 96.44 64 THR B C 1
ATOM 1549 O O . THR B 1 64 ? -13.273 5.676 11.641 1 96.44 64 THR B O 1
ATOM 1552 N N . TYR B 1 65 ? -12.672 7.82 11.961 1 96.62 65 TYR B N 1
ATOM 1553 C CA . TYR B 1 65 ? -11.938 7.879 10.703 1 96.62 65 TYR B CA 1
ATOM 1554 C C . TYR B 1 65 ? -10.75 6.922 10.719 1 96.62 65 TYR B C 1
ATOM 1556 O O . TYR B 1 65 ? -10.422 6.305 9.703 1 96.62 65 TYR B O 1
ATOM 1564 N N . ALA B 1 66 ? -10.156 6.836 11.867 1 97.19 66 ALA B N 1
ATOM 1565 C CA . ALA B 1 66 ? -9 5.957 12 1 97.19 66 ALA B CA 1
ATOM 1566 C C . ALA B 1 66 ? -9.391 4.5 11.781 1 97.19 66 ALA B C 1
ATOM 1568 O O . ALA B 1 66 ? -8.695 3.76 11.078 1 97.19 66 ALA B O 1
ATOM 1569 N N . ILE B 1 67 ? -10.492 4.137 12.352 1 97 67 ILE B N 1
ATOM 1570 C CA . ILE B 1 67 ? -10.953 2.754 12.258 1 97 67 ILE B CA 1
ATOM 1571 C C . ILE B 1 67 ? -11.414 2.455 10.836 1 97 67 ILE B C 1
ATOM 1573 O O . ILE B 1 67 ? -11.109 1.393 10.289 1 97 67 ILE B O 1
ATOM 1577 N N . ILE B 1 68 ? -12.125 3.365 10.25 1 97.5 68 ILE B N 1
ATOM 1578 C CA . ILE B 1 68 ? -12.57 3.193 8.875 1 97.5 68 ILE B CA 1
ATOM 1579 C C . ILE B 1 68 ? -11.367 3.018 7.957 1 97.5 68 ILE B C 1
ATOM 1581 O O . ILE B 1 68 ? -11.32 2.09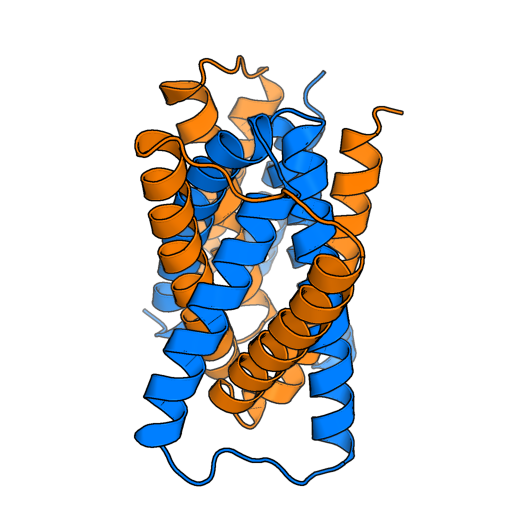2 7.145 1 97.5 68 ILE B O 1
ATOM 1585 N N . SER B 1 69 ? -10.391 3.904 8.117 1 97.62 69 SER B N 1
ATOM 1586 C CA . SER B 1 69 ? -9.164 3.822 7.34 1 97.62 69 SER B CA 1
ATOM 1587 C C . SER B 1 69 ? -8.477 2.475 7.531 1 97.62 69 SER B C 1
ATOM 1589 O O . SER B 1 69 ? -8.086 1.824 6.559 1 97.62 69 SER B O 1
ATOM 1591 N N . ALA B 1 70 ? -8.383 2.084 8.75 1 97.75 70 ALA B N 1
ATOM 1592 C CA . ALA B 1 70 ? -7.664 0.857 9.086 1 97.75 70 ALA B CA 1
ATOM 1593 C C . ALA B 1 70 ? -8.344 -0.361 8.469 1 97.75 70 ALA B C 1
ATOM 1595 O O . ALA B 1 70 ? -7.676 -1.225 7.891 1 97.75 70 ALA B O 1
ATOM 1596 N N . VAL B 1 71 ? -9.617 -0.427 8.586 1 97.56 71 VAL B N 1
ATOM 1597 C CA . VAL B 1 71 ? -10.367 -1.561 8.055 1 97.56 71 VAL B CA 1
ATOM 1598 C C . VAL B 1 71 ? -10.211 -1.622 6.535 1 97.56 71 VAL B C 1
ATOM 1600 O O . VAL B 1 71 ? -9.969 -2.693 5.973 1 97.56 71 VAL B O 1
ATOM 1603 N N . LEU B 1 72 ? -10.336 -0.536 5.926 1 97.06 72 LEU B N 1
ATOM 1604 C CA . LEU B 1 72 ? -10.211 -0.479 4.473 1 97.06 72 LEU B CA 1
ATOM 1605 C C . LEU B 1 72 ? -8.805 -0.875 4.027 1 97.06 72 LEU B C 1
ATOM 1607 O O . LEU B 1 72 ? -8.648 -1.663 3.094 1 97.06 72 LEU B O 1
ATOM 1611 N N . VAL B 1 73 ? -7.836 -0.398 4.699 1 96.38 73 VAL B N 1
ATOM 1612 C CA . VAL B 1 73 ? -6.449 -0.653 4.324 1 96.38 73 VAL B CA 1
ATOM 1613 C C . VAL B 1 73 ? -6.109 -2.123 4.566 1 96.38 73 VAL B C 1
ATOM 1615 O O . VAL B 1 73 ? -5.461 -2.762 3.738 1 96.38 73 VAL B O 1
ATOM 1618 N N . VAL B 1 74 ? -6.551 -2.641 5.66 1 97.31 74 VAL B N 1
ATOM 1619 C CA . VAL B 1 74 ? -6.25 -4.027 6.008 1 97.31 74 VAL B CA 1
ATOM 1620 C C . VAL B 1 74 ? -6.957 -4.969 5.035 1 97.31 74 VAL B C 1
ATOM 1622 O O . VAL B 1 74 ? -6.355 -5.926 4.543 1 97.31 74 VAL B O 1
ATOM 1625 N N . ILE B 1 75 ? -8.188 -4.707 4.746 1 96.44 75 ILE B N 1
ATOM 1626 C CA . ILE B 1 75 ? -8.906 -5.52 3.773 1 96.44 75 ILE B CA 1
ATOM 1627 C C . ILE B 1 75 ? -8.266 -5.363 2.395 1 96.44 75 ILE B C 1
ATOM 1629 O O . ILE B 1 75 ? -8.125 -6.344 1.655 1 96.44 75 ILE B O 1
ATOM 1633 N N . GLY B 1 76 ? -7.895 -4.168 2.055 1 96.19 76 GLY B N 1
ATOM 1634 C CA . GLY B 1 76 ? -7.184 -3.938 0.809 1 96.19 76 GLY B CA 1
ATOM 1635 C C . GLY B 1 76 ? -5.902 -4.742 0.693 1 96.19 76 GLY B C 1
ATOM 1636 O O . GLY B 1 76 ? -5.594 -5.277 -0.375 1 96.19 76 GLY B O 1
ATOM 1637 N N . SER B 1 77 ? -5.195 -4.812 1.744 1 96.19 77 SER B N 1
ATOM 1638 C CA . SER B 1 77 ? -3.951 -5.57 1.734 1 96.19 77 SER B CA 1
ATOM 1639 C C . SER B 1 77 ? -4.215 -7.062 1.551 1 96.19 77 SER B C 1
ATOM 1641 O O . SER B 1 77 ? -3.475 -7.75 0.844 1 96.19 77 SER B O 1
ATOM 1643 N N . LEU B 1 78 ? -5.234 -7.582 2.186 1 95.94 78 LEU B N 1
ATOM 1644 C CA . LEU B 1 78 ? -5.613 -8.977 2.002 1 95.94 78 LEU B CA 1
ATOM 1645 C C . LEU B 1 78 ? -5.957 -9.258 0.544 1 95.94 78 LEU B C 1
ATOM 1647 O O . LEU B 1 78 ? -5.523 -10.266 -0.018 1 95.94 78 LEU B O 1
ATOM 1651 N N . LEU B 1 79 ? -6.746 -8.398 -0.028 1 95.44 79 LEU B N 1
ATOM 1652 C CA . LEU B 1 79 ? -7.129 -8.547 -1.429 1 95.44 79 LEU B CA 1
ATOM 1653 C C . LEU B 1 79 ? -5.906 -8.438 -2.338 1 95.44 79 LEU B C 1
ATOM 1655 O O . LEU B 1 79 ? -5.828 -9.125 -3.357 1 95.44 79 LEU B O 1
ATOM 1659 N N . LEU B 1 80 ? -4.988 -7.602 -2.002 1 94.56 80 LEU B N 1
ATOM 1660 C CA . LEU B 1 80 ? -3.775 -7.445 -2.795 1 94.56 80 LEU B CA 1
ATOM 1661 C C . LEU B 1 80 ? -2.986 -8.75 -2.84 1 94.56 80 LEU B C 1
ATOM 1663 O O . LEU B 1 80 ? -2.572 -9.195 -3.912 1 94.56 80 LEU B O 1
ATOM 1667 N N . TYR B 1 81 ? -2.801 -9.359 -1.718 1 96.38 81 TYR B N 1
ATOM 1668 C CA . TYR B 1 81 ? -2.006 -10.578 -1.667 1 96.38 81 TYR B CA 1
ATOM 1669 C C . TYR B 1 81 ? -2.713 -11.719 -2.387 1 96.38 81 TYR B C 1
ATOM 1671 O O . TYR B 1 81 ? -2.068 -12.547 -3.037 1 96.38 81 TYR B O 1
ATOM 1679 N N . TYR B 1 82 ? -4.004 -11.688 -2.279 1 95 82 TYR B N 1
ATOM 1680 C CA . TYR B 1 82 ? -4.758 -12.672 -3.047 1 95 82 TYR B CA 1
ATOM 1681 C C . TYR B 1 82 ? -4.652 -12.398 -4.543 1 95 82 TYR B C 1
ATOM 1683 O O . TYR B 1 82 ? -4.562 -13.328 -5.348 1 95 82 TYR B O 1
ATOM 1691 N N . ALA B 1 83 ? -4.727 -11.156 -4.887 1 92.12 83 ALA B N 1
ATOM 1692 C CA . ALA B 1 83 ? -4.574 -10.781 -6.289 1 92.12 83 ALA B CA 1
ATOM 1693 C C . ALA B 1 83 ? -3.203 -11.188 -6.82 1 92.12 83 ALA B C 1
ATOM 1695 O O . ALA B 1 83 ? -3.08 -11.633 -7.965 1 92.12 83 ALA B O 1
ATOM 1696 N N . LEU B 1 84 ? -2.195 -11.062 -5.992 1 92.5 84 LEU B N 1
ATOM 1697 C CA . LEU B 1 84 ? -0.834 -11.43 -6.363 1 92.5 84 LEU B CA 1
ATOM 1698 C C . LEU B 1 84 ? -0.71 -12.945 -6.543 1 92.5 84 LEU B C 1
ATOM 1700 O O . LEU B 1 84 ? 0.132 -13.414 -7.309 1 92.5 84 LEU B O 1
ATOM 1704 N N . TYR B 1 85 ? -1.562 -13.625 -5.82 1 93.44 85 TYR B N 1
ATOM 1705 C CA . TYR B 1 85 ? -1.614 -15.078 -5.969 1 93.44 85 TYR B CA 1
ATOM 1706 C C . TYR B 1 85 ? -2.277 -15.469 -7.285 1 93.44 85 TYR B C 1
ATOM 1708 O O . TYR B 1 85 ? -1.825 -16.391 -7.965 1 93.44 85 TYR B O 1
ATOM 1716 N N . LYS B 1 86 ? -3.289 -14.742 -7.68 1 91.5 86 LYS B N 1
ATOM 1717 C CA . LYS B 1 86 ? -4.117 -15.117 -8.82 1 91.5 86 LYS B CA 1
ATOM 1718 C C . LYS B 1 86 ? -3.541 -14.562 -10.125 1 91.5 86 LYS B C 1
ATOM 1720 O O . LYS B 1 86 ? -3.877 -15.039 -11.211 1 91.5 86 LYS B O 1
ATOM 1725 N N . GLY B 1 87 ? -2.699 -13.586 -9.953 1 86.81 87 GLY B N 1
ATOM 1726 C CA . GLY B 1 87 ? -2.225 -12.953 -11.172 1 86.81 87 GLY B CA 1
ATOM 1727 C C . GLY B 1 87 ? -0.77 -12.531 -11.102 1 86.81 87 GLY B C 1
ATOM 1728 O O . GLY B 1 87 ? -0.111 -12.727 -10.078 1 86.81 87 GLY B O 1
ATOM 1729 N N . LYS B 1 88 ? -0.296 -12.062 -12.227 1 86.62 88 LYS B N 1
ATOM 1730 C CA . LYS B 1 88 ? 1.072 -11.562 -12.32 1 86.62 88 LYS B CA 1
ATOM 1731 C C . LYS B 1 88 ? 1.224 -10.234 -11.586 1 86.62 88 LYS B C 1
ATOM 1733 O O . LYS B 1 88 ? 0.322 -9.391 -11.617 1 86.62 88 LYS B O 1
ATOM 1738 N N . ALA B 1 89 ? 2.361 -10.141 -10.914 1 87.19 89 ALA B N 1
ATOM 1739 C CA . ALA B 1 89 ? 2.633 -8.891 -10.219 1 87.19 89 ALA B CA 1
ATOM 1740 C C . ALA B 1 89 ? 2.645 -7.711 -11.188 1 87.19 89 ALA B C 1
ATOM 1742 O O . ALA B 1 89 ? 2.207 -6.609 -10.844 1 87.19 89 ALA B O 1
ATOM 1743 N N . SER B 1 90 ? 3.057 -7.91 -12.359 1 81.31 90 SER B N 1
ATOM 1744 C CA . SER B 1 90 ? 3.188 -6.867 -13.375 1 81.31 90 SER B CA 1
ATOM 1745 C C . SER B 1 90 ? 1.823 -6.348 -13.812 1 81.31 90 SER B C 1
ATOM 1747 O O . SER B 1 90 ? 1.729 -5.305 -14.461 1 81.31 90 SER B O 1
ATOM 1749 N N . ILE B 1 91 ? 0.824 -6.984 -13.398 1 79.12 91 ILE B N 1
ATOM 1750 C CA . ILE B 1 91 ? -0.53 -6.566 -13.75 1 79.12 91 ILE B CA 1
ATOM 1751 C C . ILE B 1 91 ? -1.246 -6.047 -12.5 1 79.12 91 ILE B C 1
ATOM 1753 O O . ILE B 1 91 ? -1.806 -4.949 -12.516 1 79.12 91 ILE B O 1
ATOM 1757 N N . VAL B 1 92 ? -1.158 -6.801 -11.453 1 83.31 92 VAL B N 1
ATOM 1758 C CA . VAL B 1 92 ? -1.926 -6.547 -10.234 1 83.31 92 VAL B CA 1
ATOM 1759 C C . VAL B 1 92 ? -1.437 -5.262 -9.578 1 83.31 92 VAL B C 1
ATOM 1761 O O . VAL B 1 92 ? -2.242 -4.441 -9.133 1 83.31 92 VAL B O 1
ATOM 1764 N N . VAL B 1 93 ? -0.151 -5.082 -9.547 1 83.31 93 VAL B N 1
ATOM 1765 C CA . VAL B 1 93 ? 0.439 -3.986 -8.781 1 83.31 93 VAL B CA 1
ATOM 1766 C C . VAL B 1 93 ? 0.126 -2.656 -9.461 1 83.31 93 VAL B C 1
ATOM 1768 O O . VAL B 1 93 ? -0.346 -1.717 -8.82 1 83.31 93 VAL B O 1
ATOM 1771 N N . PRO B 1 94 ? 0.3 -2.586 -10.672 1 77.25 94 PRO B N 1
ATOM 1772 C CA . PRO B 1 94 ? -0.088 -1.34 -11.336 1 77.25 94 PRO B CA 1
ATOM 1773 C C . PRO B 1 94 ? -1.58 -1.042 -11.203 1 77.25 94 PRO B C 1
ATOM 1775 O O . PRO B 1 94 ? -1.972 0.119 -11.062 1 77.25 94 PRO B O 1
ATOM 1778 N N . LEU B 1 95 ? -2.426 -1.984 -11.281 1 77.31 95 LEU B N 1
ATOM 1779 C CA . LEU B 1 95 ? -3.863 -1.788 -11.125 1 77.31 95 LEU B CA 1
ATOM 1780 C C . LEU B 1 95 ? -4.195 -1.236 -9.75 1 77.31 95 LEU B C 1
ATOM 1782 O O . LEU B 1 95 ? -5.031 -0.339 -9.617 1 77.31 95 LEU B O 1
ATOM 1786 N N . SER B 1 96 ? -3.514 -1.757 -8.758 1 78.56 96 SER B N 1
ATOM 1787 C CA . SER B 1 96 ? -3.717 -1.29 -7.391 1 78.56 96 SER B CA 1
ATOM 1788 C C . SER B 1 96 ? -3.252 0.153 -7.223 1 78.56 96 SER B C 1
ATOM 1790 O O . SER B 1 96 ? -3.715 0.861 -6.328 1 78.56 96 SER B O 1
ATOM 1792 N N . SER B 1 97 ? -2.395 0.584 -8.07 1 73.62 97 SER B N 1
ATOM 1793 C CA . SER B 1 97 ? -1.825 1.927 -8.016 1 73.62 97 SER B CA 1
ATOM 1794 C C . SER B 1 97 ? -2.807 2.967 -8.547 1 73.62 97 SER B C 1
ATOM 1796 O O . SER B 1 97 ? -2.516 4.164 -8.539 1 73.62 97 SER B O 1
ATOM 1798 N N . ILE B 1 98 ? -3.941 2.551 -8.883 1 75.19 98 ILE B N 1
ATOM 1799 C CA . ILE B 1 98 ? -5.051 3.469 -9.117 1 75.19 98 ILE B CA 1
ATOM 1800 C C . ILE B 1 98 ? -5.516 4.066 -7.793 1 75.19 98 ILE B C 1
ATOM 1802 O O . ILE B 1 98 ? -6.129 5.137 -7.77 1 75.19 98 ILE B O 1
ATOM 1806 N N . GLY B 1 99 ? -5.176 3.422 -6.766 1 79.38 99 GLY B N 1
ATOM 1807 C CA . GLY B 1 99 ? -5.539 3.859 -5.43 1 79.38 99 GLY B CA 1
ATOM 1808 C C . GLY B 1 99 ? -5.113 5.285 -5.133 1 79.38 99 GLY B C 1
ATOM 1809 O O . GLY B 1 99 ? -5.926 6.102 -4.695 1 79.38 99 GLY B O 1
ATOM 1810 N N . PRO B 1 100 ? -3.938 5.641 -5.492 1 78.69 100 PRO B N 1
ATOM 1811 C CA . PRO B 1 100 ? -3.461 7.008 -5.27 1 78.69 100 PRO B CA 1
ATOM 1812 C C . PRO B 1 100 ? -4.324 8.055 -5.977 1 78.69 100 PRO B C 1
ATOM 1814 O O . PRO B 1 100 ? -4.555 9.133 -5.43 1 78.69 100 PRO B O 1
ATOM 1817 N N . ALA B 1 101 ? -4.75 7.719 -7.121 1 78.25 101 ALA B N 1
ATOM 1818 C CA . ALA B 1 101 ? -5.633 8.648 -7.828 1 78.25 101 ALA B CA 1
ATOM 1819 C C . ALA B 1 101 ? -6.914 8.883 -7.039 1 78.25 101 ALA B C 1
ATOM 1821 O O . ALA B 1 101 ? -7.418 10.008 -6.988 1 78.25 101 ALA B O 1
ATOM 1822 N N . ILE B 1 102 ? -7.387 7.887 -6.496 1 83.06 102 ILE B N 1
ATOM 1823 C CA . ILE B 1 102 ? -8.594 7.992 -5.688 1 83.06 102 ILE B CA 1
ATOM 1824 C C . ILE B 1 102 ? -8.32 8.844 -4.449 1 83.06 102 ILE B C 1
ATOM 1826 O O . ILE B 1 102 ? -9.094 9.742 -4.117 1 83.06 102 ILE B O 1
ATOM 1830 N N . THR B 1 103 ? -7.234 8.594 -3.828 1 86 103 THR B N 1
ATOM 1831 C CA . THR B 1 103 ? -6.855 9.367 -2.65 1 86 103 THR B CA 1
ATOM 1832 C C . THR B 1 103 ? -6.727 10.844 -2.992 1 86 103 THR B C 1
ATOM 1834 O O . THR B 1 103 ? -7.223 11.703 -2.262 1 86 103 THR B O 1
ATOM 1837 N N . VAL B 1 104 ? -6.109 11.141 -4.039 1 82.5 104 VAL B N 1
ATOM 1838 C CA . VAL B 1 104 ? -5.891 12.516 -4.461 1 82.5 104 VAL B CA 1
ATOM 1839 C C . VAL B 1 104 ? -7.234 13.188 -4.75 1 82.5 104 VAL B C 1
ATOM 1841 O O . VAL B 1 104 ? -7.48 14.312 -4.312 1 82.5 104 VAL B O 1
ATOM 1844 N N . ALA B 1 105 ? -8.023 12.531 -5.492 1 82.44 105 ALA B N 1
ATOM 1845 C CA . ALA B 1 105 ? -9.336 13.078 -5.836 1 82.44 105 ALA B CA 1
ATOM 1846 C C . ALA B 1 105 ? -10.133 13.414 -4.578 1 82.44 105 ALA B C 1
ATOM 1848 O O . ALA B 1 105 ? -10.719 14.492 -4.477 1 82.44 105 ALA B O 1
ATOM 1849 N N . LEU B 1 106 ? -10.102 12.516 -3.666 1 86.25 106 LEU B N 1
ATOM 1850 C CA . LEU B 1 106 ? -10.844 12.711 -2.424 1 86.25 106 LEU B CA 1
ATOM 1851 C C . LEU B 1 106 ? -10.234 13.844 -1.605 1 86.25 106 LEU B C 1
ATOM 1853 O O . LEU B 1 106 ? -10.953 14.617 -0.971 1 86.25 106 LEU B O 1
ATOM 1857 N N . SER B 1 107 ? -8.906 13.883 -1.655 1 85.75 107 SER B N 1
ATOM 1858 C CA . SER B 1 107 ? -8.234 14.93 -0.894 1 85.75 107 SER B CA 1
ATOM 1859 C C . SER B 1 107 ? -8.531 16.312 -1.474 1 85.75 107 SER B C 1
ATOM 1861 O O . SER B 1 107 ? -8.672 17.281 -0.73 1 85.75 107 SER B O 1
ATOM 1863 N N . ILE B 1 108 ? -8.688 16.391 -2.762 1 81.56 108 ILE B N 1
ATOM 1864 C CA . ILE B 1 108 ? -9.031 17.641 -3.418 1 81.56 108 ILE B CA 1
ATOM 1865 C C . ILE B 1 108 ? -10.477 18.031 -3.094 1 81.56 108 ILE B C 1
ATOM 1867 O O . ILE B 1 108 ? -10.766 19.188 -2.793 1 81.56 108 ILE B O 1
ATOM 1871 N N . LEU B 1 109 ? -11.258 17.047 -3.113 1 83.19 109 LEU B N 1
ATOM 1872 C CA . LEU B 1 109 ? -12.688 17.312 -2.961 1 83.19 109 LEU B CA 1
ATOM 1873 C C . LEU B 1 109 ? -13.039 17.609 -1.508 1 83.19 109 LEU B C 1
ATOM 1875 O O . LEU B 1 109 ? -13.836 18.516 -1.231 1 83.19 109 LEU B O 1
ATOM 1879 N N . PHE B 1 110 ? -12.344 16.953 -0.583 1 87.88 110 PHE B N 1
ATOM 1880 C CA . PHE B 1 110 ? -12.812 17.031 0.798 1 87.88 110 PHE B CA 1
ATOM 1881 C C . PHE B 1 110 ? -11.805 17.781 1.664 1 87.88 110 PHE B C 1
ATOM 1883 O O . PHE B 1 110 ? -12.172 18.328 2.703 1 87.88 110 PHE B O 1
ATOM 1890 N N . LEU B 1 111 ? -10.602 17.844 1.286 1 85.81 111 LEU B N 1
ATOM 1891 C CA . LEU B 1 111 ? -9.594 18.547 2.068 1 85.81 111 LEU B CA 1
ATOM 1892 C C . LEU B 1 111 ? -9.203 19.859 1.396 1 85.81 111 LEU B C 1
ATOM 1894 O O . LEU B 1 111 ? -8.344 20.594 1.899 1 85.81 111 LEU B O 1
ATOM 1898 N N . LYS B 1 112 ? -9.805 20.141 0.252 1 85.75 112 LYS B N 1
ATOM 1899 C CA . LYS B 1 112 ? -9.656 21.391 -0.485 1 85.75 112 LYS B CA 1
ATOM 1900 C C . LYS B 1 112 ? -8.203 21.609 -0.898 1 85.75 112 LYS B C 1
ATOM 1902 O O . LYS B 1 112 ? -7.684 22.719 -0.796 1 85.75 112 LYS B O 1
ATOM 1907 N N . GLU B 1 113 ? -7.633 20.547 -1.171 1 82.31 113 GLU B N 1
ATOM 1908 C CA . GLU B 1 113 ? -6.277 20.656 -1.704 1 82.31 113 GLU B CA 1
ATOM 1909 C C . GLU B 1 113 ? -6.293 21.141 -3.152 1 82.31 113 GLU B C 1
ATOM 1911 O O . GLU B 1 113 ? -7.188 20.781 -3.922 1 82.31 113 GLU B O 1
ATOM 1916 N N . THR B 1 114 ? -5.5 22.078 -3.463 1 79.62 114 THR B N 1
ATOM 1917 C CA . THR B 1 114 ? -5.43 22.594 -4.824 1 79.62 114 THR B CA 1
ATOM 1918 C C . THR B 1 114 ? -4.375 21.844 -5.637 1 79.62 114 THR B C 1
ATOM 1920 O O . THR B 1 114 ? -3.307 21.516 -5.117 1 79.62 114 THR B O 1
ATOM 1923 N N . LEU B 1 115 ? -4.957 21.391 -6.863 1 74.06 115 LEU B N 1
ATOM 1924 C CA . LEU B 1 115 ? -4.039 20.641 -7.719 1 74.06 115 LEU B CA 1
ATOM 1925 C C . LEU B 1 115 ? -3.57 21.5 -8.891 1 74.06 115 LEU B C 1
ATOM 1927 O O . LEU B 1 115 ? -4.34 22.312 -9.414 1 74.06 115 LEU B O 1
ATOM 1931 N N . THR B 1 116 ? -2.389 21.328 -9.172 1 76.38 116 THR B N 1
ATOM 1932 C CA . THR B 1 116 ? -1.825 21.984 -10.344 1 76.38 116 THR B CA 1
ATOM 1933 C C . THR B 1 116 ? -2.211 21.234 -11.617 1 76.38 116 THR B C 1
ATOM 1935 O O . THR B 1 116 ? -2.715 20.125 -11.555 1 76.38 116 THR B O 1
ATOM 1938 N N . LEU B 1 117 ? -2.1 21.781 -12.711 1 78.75 117 LEU B N 1
ATOM 1939 C CA . LEU B 1 117 ? -2.434 21.219 -14.008 1 78.75 117 LEU B CA 1
ATOM 1940 C C . LEU B 1 117 ? -1.701 19.891 -14.227 1 78.75 117 LEU B C 1
ATOM 1942 O O . LEU B 1 117 ? -2.311 18.906 -14.633 1 78.75 117 LEU B O 1
ATOM 1946 N N . PRO B 1 118 ? -0.499 19.812 -13.938 1 73.06 118 PRO B N 1
ATOM 1947 C CA . PRO B 1 118 ? 0.196 18.547 -14.102 1 73.06 118 PRO B CA 1
ATOM 1948 C C . PRO B 1 118 ? -0.421 17.422 -13.266 1 73.06 118 PRO B C 1
ATOM 1950 O O . PRO B 1 118 ? -0.473 16.266 -13.703 1 73.06 118 PRO B O 1
ATOM 1953 N N . GLN B 1 119 ? -0.907 17.828 -12.133 1 71.31 119 GLN B N 1
ATOM 1954 C CA . GLN B 1 119 ? -1.535 16.844 -11.266 1 71.31 119 GLN B CA 1
ATOM 1955 C C . GLN B 1 119 ? -2.826 16.312 -11.883 1 71.31 119 GLN B C 1
ATOM 1957 O O . GLN B 1 119 ? -3.1 15.109 -11.82 1 71.31 119 GLN B O 1
ATOM 1962 N N . MET B 1 120 ? -3.506 17.125 -12.422 1 77.56 120 MET B N 1
ATOM 1963 C CA . MET B 1 120 ? -4.742 16.719 -13.086 1 77.56 120 MET B CA 1
ATOM 1964 C C . MET B 1 120 ? -4.457 15.789 -14.258 1 77.56 120 MET B C 1
ATOM 1966 O O . MET B 1 120 ? -5.137 14.781 -14.438 1 77.56 120 MET B O 1
ATOM 1970 N N . ILE B 1 121 ? -3.496 16.047 -14.977 1 79.69 121 ILE B N 1
ATOM 1971 C CA . ILE B 1 121 ? -3.102 15.219 -16.109 1 79.69 121 ILE B CA 1
ATOM 1972 C C . ILE B 1 121 ? -2.643 13.844 -15.625 1 79.69 121 ILE B C 1
ATOM 1974 O O . ILE B 1 121 ? -2.965 12.828 -16.234 1 79.69 121 ILE B O 1
ATOM 1978 N N . GLY B 1 122 ? -1.96 13.922 -14.609 1 71.06 122 GLY B N 1
ATOM 1979 C CA . GLY B 1 122 ? -1.493 12.664 -14.039 1 71.06 122 GLY B CA 1
ATOM 1980 C C . GLY B 1 122 ? -2.621 11.727 -13.664 1 71.06 122 GLY B C 1
ATOM 1981 O O . GLY B 1 122 ? -2.576 10.531 -13.969 1 71.06 122 GLY B O 1
ATOM 1982 N N . ILE B 1 123 ? -3.607 12.312 -13.086 1 72.56 123 ILE B N 1
ATOM 1983 C CA . ILE B 1 123 ? -4.766 11.531 -12.68 1 72.56 123 ILE B CA 1
ATOM 1984 C C . ILE B 1 123 ? -5.418 10.891 -13.906 1 72.56 123 ILE B C 1
ATOM 1986 O O . ILE B 1 123 ? -5.758 9.703 -13.891 1 72.56 123 ILE B O 1
ATOM 1990 N N . VAL B 1 124 ? -5.562 11.586 -14.914 1 78.62 124 VAL B N 1
ATOM 1991 C CA . VAL B 1 124 ? -6.184 11.117 -16.156 1 78.62 124 VAL B CA 1
ATOM 1992 C C . VAL B 1 124 ? -5.355 9.984 -16.75 1 78.62 124 VAL B C 1
ATOM 1994 O O . VAL B 1 124 ? -5.898 8.969 -17.172 1 78.62 124 VAL B O 1
ATOM 1997 N N . LEU B 1 125 ? -4.129 10.078 -16.781 1 76.56 125 LEU B N 1
ATOM 1998 C CA . LEU B 1 125 ? -3.232 9.062 -17.328 1 76.56 125 LEU B CA 1
ATOM 1999 C C . LEU B 1 125 ? -3.332 7.766 -16.547 1 76.56 125 LEU B C 1
ATOM 2001 O O . LEU B 1 125 ? -3.338 6.68 -17.125 1 76.56 125 LEU B O 1
ATOM 2005 N N . ILE B 1 126 ? -3.451 7.902 -15.352 1 68.81 126 ILE B N 1
ATOM 2006 C CA . ILE B 1 126 ? -3.543 6.727 -14.492 1 68.81 126 ILE B CA 1
ATOM 2007 C C . ILE B 1 126 ? -4.82 5.957 -14.805 1 68.81 126 ILE B C 1
ATOM 2009 O O . ILE B 1 126 ? -4.793 4.73 -14.961 1 68.81 126 ILE B O 1
ATOM 2013 N N . ILE B 1 127 ? -5.859 6.672 -14.938 1 70.56 127 ILE B N 1
ATOM 2014 C CA . ILE B 1 127 ? -7.145 6.043 -15.219 1 70.56 127 ILE B CA 1
ATOM 2015 C C . ILE B 1 127 ? -7.09 5.34 -16.562 1 70.56 127 ILE B C 1
ATOM 2017 O O . ILE B 1 127 ? -7.504 4.188 -16.688 1 70.56 127 ILE B O 1
ATOM 2021 N N . ILE B 1 128 ? -6.516 5.891 -17.562 1 77.5 128 ILE B N 1
ATOM 2022 C CA . ILE B 1 128 ? -6.387 5.316 -18.891 1 77.5 128 ILE B CA 1
ATOM 2023 C C . ILE B 1 128 ? -5.484 4.086 -18.844 1 77.5 128 ILE B C 1
ATOM 2025 O O . ILE B 1 128 ? -5.773 3.068 -19.469 1 77.5 128 ILE B O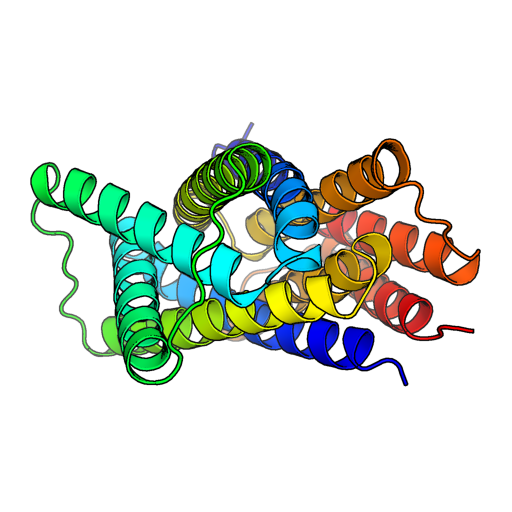 1
ATOM 2029 N N . GLY B 1 129 ? -4.426 4.227 -18.203 1 71.12 129 GLY B N 1
ATOM 2030 C CA . GLY B 1 129 ? -3.508 3.107 -18.047 1 71.12 129 GLY B CA 1
ATOM 2031 C C . GLY B 1 129 ? -4.152 1.88 -17.438 1 71.12 129 GLY B C 1
ATOM 2032 O O . GLY B 1 129 ? -3.92 0.757 -17.891 1 71.12 129 GLY B O 1
ATOM 2033 N N . ILE B 1 130 ? -4.957 2.029 -16.453 1 65.62 130 ILE B N 1
ATOM 2034 C CA . ILE B 1 130 ? -5.66 0.946 -15.773 1 65.62 130 ILE B CA 1
ATOM 2035 C C . ILE B 1 130 ? -6.613 0.259 -16.75 1 65.62 130 ILE B C 1
ATOM 2037 O O . ILE B 1 130 ? -6.707 -0.97 -16.766 1 65.62 130 ILE B O 1
ATOM 2041 N N . ILE B 1 131 ? -7.273 1.003 -17.5 1 69.69 131 ILE B N 1
ATOM 2042 C CA . ILE B 1 131 ? -8.211 0.469 -18.484 1 69.69 131 ILE B CA 1
ATOM 2043 C C . ILE B 1 131 ? -7.457 -0.394 -19.5 1 69.69 131 ILE B C 1
ATOM 2045 O O . ILE B 1 131 ? -7.91 -1.485 -19.844 1 69.69 131 ILE B O 1
ATOM 2049 N N . LEU B 1 132 ? -6.312 0.015 -19.891 1 73.12 132 LEU B N 1
ATOM 2050 C CA . LEU B 1 132 ? -5.523 -0.717 -20.875 1 73.12 132 LEU B CA 1
ATOM 2051 C C . LEU B 1 132 ? -4.969 -2.006 -20.281 1 73.12 132 LEU B C 1
ATOM 2053 O O . LEU B 1 132 ? -4.824 -3.008 -20.984 1 73.12 132 LEU B O 1
ATOM 2057 N N . LEU B 1 133 ? -4.57 -1.988 -19.125 1 64.25 133 LEU B N 1
ATOM 2058 C CA . LEU B 1 133 ? -4.051 -3.176 -18.453 1 64.25 133 LEU B CA 1
ATOM 2059 C C . LEU B 1 133 ? -5.125 -4.25 -18.344 1 64.25 133 LEU B C 1
ATOM 2061 O O . LEU B 1 133 ? -4.816 -5.445 -18.312 1 64.25 133 LEU B O 1
ATOM 2065 N N . SER B 1 134 ? -6.352 -3.818 -18.141 1 61.09 134 SER B N 1
ATOM 2066 C CA . SER B 1 134 ? -7.461 -4.746 -17.953 1 61.09 134 SER B CA 1
ATOM 2067 C C . SER B 1 134 ? -7.828 -5.426 -19.281 1 61.09 134 SER B C 1
ATOM 2069 O O . SER B 1 134 ? -8.562 -6.414 -19.281 1 61.09 134 SER B O 1
ATOM 2071 N N . ILE B 1 135 ? -7.406 -4.883 -20.297 1 58.81 135 ILE B N 1
ATOM 2072 C CA . ILE B 1 135 ? -7.723 -5.508 -21.578 1 58.81 135 ILE B CA 1
ATOM 2073 C C . ILE B 1 135 ? -6.789 -6.695 -21.812 1 58.81 135 ILE B C 1
ATOM 2075 O O . ILE B 1 135 ? -5.59 -6.516 -22.031 1 58.81 135 ILE B O 1
ATOM 2079 N N . SER B 1 136 ? -6.703 -7.617 -20.812 1 53.78 136 SER B N 1
ATOM 2080 C CA . SER B 1 136 ? -5.984 -8.875 -21.016 1 53.78 136 SER B CA 1
ATOM 2081 C C . SER B 1 136 ? -6.434 -9.57 -22.297 1 53.78 136 SER B C 1
ATOM 2083 O O . SER B 1 136 ? -7.625 -9.586 -22.609 1 53.78 136 SER B O 1
ATOM 2085 N N . ASN B 1 137 ? -5.641 -9.633 -23.25 1 44.69 137 ASN B N 1
ATOM 2086 C CA . ASN B 1 137 ? -5.902 -10.609 -24.297 1 44.69 137 ASN B CA 1
ATOM 2087 C C . ASN B 1 137 ? -5.871 -12.031 -23.766 1 44.69 137 ASN B C 1
ATOM 2089 O O . ASN B 1 137 ? -5.047 -12.359 -22.906 1 44.69 137 ASN B O 1
#

pLDDT: mean 85.77, std 11.05, range [37.31, 97.75]

Radius of gyration: 17.48 Å; Cα contacts (8 Å, |Δi|>4): 495; chains: 2; bounding box: 29×48×51 Å

Sequence (274 aa):
MDTAIILGLLVAVFYGVGTFFAKIVCEKNPLFQWIVVNIVGIILCLIILLKYKNIIITDQKILTYAIISAVLVVIGSLLLYYALYKGKASIVVPLSSIGPAITVALSILFLKETLTLPQMIGIVLIIIGIILLSISNMDTAIILGLLVAVFYGVGTFFAKIVCEKNPLFQWIVVNIVGIILCLIILLKYKNIIITDQKILTYAIISAVLVVIGSLLLYYALYKGKASIVVPLSSIGPAITVALSILFLKETLTLPQMIGIVLIIIGIILLSISN